Protein AF-A0A6P8TXD3-F1 (afdb_monomer)

Mean predicted aligned error: 11.92 Å

Solvent-accessible surface area (backbone atoms only — not comparable to full-atom values): 15860 Å² total; per-residue (Å²): 145,68,73,74,62,58,53,59,50,51,55,51,51,53,53,46,51,55,49,53,56,51,56,66,63,75,72,64,93,69,78,85,83,69,72,78,75,77,77,78,78,77,65,56,66,71,64,64,72,49,55,26,64,39,75,82,84,26,42,38,76,85,68,24,44,34,36,37,39,40,73,90,30,31,65,42,48,66,76,76,47,54,59,64,59,54,49,50,44,53,52,50,55,49,49,66,68,32,75,83,50,101,55,90,69,41,32,26,37,41,37,59,32,50,80,55,52,64,61,37,51,48,50,55,54,51,38,53,51,49,38,41,71,74,70,52,36,47,49,35,38,41,32,31,46,45,72,48,69,68,47,45,54,49,50,55,64,70,74,42,78,47,100,89,52,64,79,81,42,47,77,44,82,30,88,47,59,75,58,47,57,80,54,26,52,42,71,48,23,38,58,96,55,70,24,68,28,88,79,57,69,69,61,48,48,52,49,54,50,54,50,49,54,52,49,52,53,51,50,53,51,61,71,44,46,64,56,55,53,51,52,54,54,55,60,72,69,55,80,79,61,89,46,77,69,46,40,53,50,52,51,53,51,52,52,53,50,51,52,50,57,52,56,70,63,53,76,82,74,74,86,82,130

Organism: Gymnodraco acuticeps (NCBI:txid8218)

InterPro domains:
  IPR001251 CRAL-TRIO lipid binding domain [PF13716] (85-201)
  IPR001251 CRAL-TRIO lipid binding domain [PS50191] (43-201)
  IPR051336 Rho GTPase-activating Guanine Nucleotide Exchange Factors [PTHR22826] (46-233)

Nearest PDB structures (foldseek):
  7zgc-assembly1_A  TM=6.071E-01  e=2.139E-03  Saccharomyces cerevisiae S288C
  4w8l-assembly3_C  TM=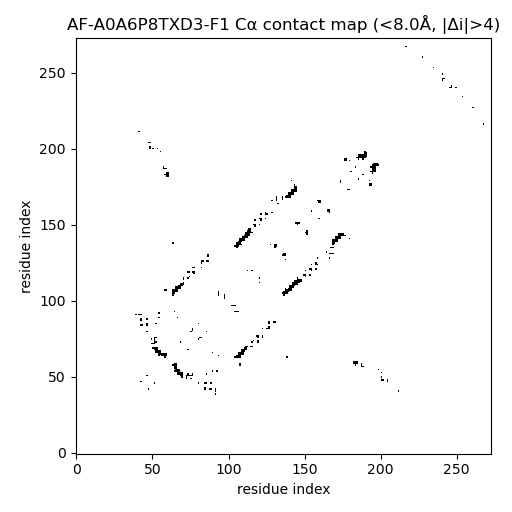6.172E-01  e=6.747E-01  Paenibacillus barcinonensis
  5gk8-assembly1_A  TM=4.689E-01  e=1.144E+00  Escherichia coli K-12
  4f8x-assembly1_A  TM=6.199E-01  e=7.064E+00  Penicillium canescens

Sequence (273 aa):
METTSRDKRLWKIVARELSEMSRHATGVQGSVQECPPPSPPLPADHVLHSAAVLFPGAFDQHGCPLIVFPVEEQAKLSSELSKAEVVDFINHFLGLHNRKQEKEGLVSVVADLRHASLQTSRFIAETLLLLELHKRTVHSVYIIQPKKKDVVKLLLKLLAPSKCYTASFKKVLLKEISELSNYIDRSQLTPSLGGYLVYCHQSWVAFIKEVDEFVQDFLSVVQRLPSCISTLHALSRLPLPSTSRELQHFCCTNEATFLQLRRSDSPLFSYST

Foldseek 3Di:
DPPVVVVVVVVVVVVVVVVVVVVVVVPDPDDDPPDDPPQPDAQDPCLLPQLQKDQQVFAKPVRAGEIERDPVRLVCLQVPDDLVSVLCNVVSVQVVVCPPPPDSGAHEYEYEQQPPDLRSLLSVLVSLQVNCVPPNRHAAYEYQDHPDPSSVVSSCVSQPQDPVDHNPHHYHYHPDLVCSCVIGPLCRDDVSSVHDPDDDSVVVSVVVVVVVLVVVLVSLCVVCVVVVVVLVVVLVPDDDDPDPVSVVVNVVVVVVVVVVSVVSNPVSPPPDD

pLDDT: mean 82.19, std 19.5, range [31.03, 98.44]

Radius of gyration: 27.5 Å; Cα contacts (8 Å, |Δi|>4): 283; chains: 1; bounding box: 64×46×81 Å

Structure (mmCIF, N/CA/C/O backbone):
data_AF-A0A6P8TXD3-F1
#
_entry.id   AF-A0A6P8TXD3-F1
#
loop_
_atom_site.group_PDB
_atom_site.id
_atom_site.type_symbol
_atom_site.label_atom_id
_atom_site.label_alt_id
_atom_site.label_comp_id
_atom_site.label_asym_id
_atom_site.label_entity_id
_atom_site.label_seq_id
_a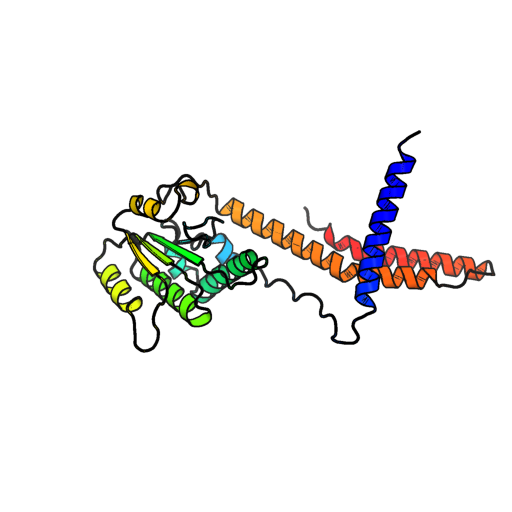tom_site.pdbx_PDB_ins_code
_atom_site.Cartn_x
_atom_site.Cartn_y
_atom_site.Cartn_z
_atom_site.occupancy
_atom_site.B_iso_or_equiv
_atom_site.auth_seq_id
_atom_site.auth_comp_id
_atom_site.auth_asym_id
_atom_site.auth_atom_id
_atom_site.pdbx_PDB_model_num
ATOM 1 N N . MET A 1 1 ? -3.417 -15.058 -53.273 1.00 43.19 1 MET A N 1
ATOM 2 C CA . MET A 1 1 ? -2.647 -13.841 -53.635 1.00 43.19 1 MET A CA 1
ATOM 3 C C . MET A 1 1 ? -3.146 -12.624 -52.830 1.00 43.19 1 MET A C 1
ATOM 5 O O . MET A 1 1 ? -3.448 -11.592 -53.403 1.00 43.19 1 MET A O 1
ATOM 9 N N . GLU A 1 2 ? -3.229 -12.706 -51.494 1.00 44.91 2 GLU A N 1
ATOM 10 C CA . GLU A 1 2 ? -3.813 -11.620 -50.663 1.00 44.91 2 GLU A CA 1
ATOM 11 C C . GLU A 1 2 ? -2.971 -11.220 -49.438 1.00 44.91 2 GLU A C 1
ATOM 13 O O . GLU A 1 2 ? -3.251 -10.220 -48.779 1.00 44.91 2 GLU A O 1
ATOM 18 N N . THR A 1 3 ? -1.889 -11.939 -49.140 1.00 39.72 3 THR A N 1
ATOM 19 C CA . THR A 1 3 ? -1.073 -11.709 -47.937 1.00 39.72 3 THR A CA 1
ATOM 20 C C . THR A 1 3 ? -0.094 -10.539 -48.081 1.00 39.72 3 THR A C 1
ATOM 22 O O . THR A 1 3 ? 0.218 -9.871 -47.103 1.00 39.72 3 THR A O 1
ATOM 25 N N . THR A 1 4 ? 0.315 -10.191 -49.304 1.00 45.41 4 THR A N 1
ATOM 26 C CA . THR A 1 4 ? 1.312 -9.133 -49.563 1.00 45.41 4 THR A CA 1
ATOM 27 C C . THR A 1 4 ? 0.742 -7.708 -49.468 1.00 45.41 4 THR A C 1
ATOM 29 O O . THR A 1 4 ? 1.496 -6.741 -49.350 1.00 45.41 4 THR A O 1
ATOM 32 N N . SER A 1 5 ? -0.586 -7.542 -49.526 1.00 42.59 5 SER A N 1
ATOM 33 C CA . SER A 1 5 ? -1.228 -6.215 -49.524 1.00 42.59 5 SER A CA 1
ATOM 34 C C . SER A 1 5 ? -1.529 -5.681 -48.120 1.00 42.59 5 SER A C 1
ATOM 36 O O . SER A 1 5 ? -1.583 -4.464 -47.937 1.00 42.59 5 SER A O 1
ATOM 38 N N . ARG A 1 6 ? -1.722 -6.561 -47.127 1.00 48.25 6 ARG A N 1
ATOM 39 C CA . ARG A 1 6 ? -1.956 -6.166 -45.726 1.00 48.25 6 ARG A CA 1
ATOM 40 C C . ARG A 1 6 ? -0.667 -5.698 -45.052 1.00 48.25 6 ARG A C 1
ATOM 42 O O . ARG A 1 6 ? -0.676 -4.669 -44.384 1.00 48.25 6 ARG A O 1
ATOM 49 N N . ASP A 1 7 ? 0.442 -6.366 -45.352 1.00 50.19 7 ASP A N 1
ATOM 50 C CA . ASP A 1 7 ? 1.765 -6.043 -44.812 1.00 50.19 7 ASP A CA 1
ATOM 51 C C . ASP A 1 7 ? 2.234 -4.647 -45.254 1.00 50.19 7 ASP A C 1
ATOM 53 O O . ASP A 1 7 ? 2.577 -3.788 -44.446 1.00 50.19 7 ASP A O 1
ATOM 57 N N . LYS A 1 8 ? 2.094 -4.330 -46.548 1.00 43.16 8 LYS A N 1
ATOM 58 C CA . LYS A 1 8 ? 2.417 -2.997 -47.094 1.00 43.16 8 LYS A CA 1
ATOM 59 C C . LYS A 1 8 ? 1.563 -1.868 -46.505 1.00 43.16 8 LYS A C 1
ATOM 61 O O . LYS A 1 8 ? 1.975 -0.710 -46.548 1.00 43.16 8 LYS A O 1
ATOM 66 N N . ARG A 1 9 ? 0.367 -2.177 -45.992 1.00 48.62 9 ARG A N 1
ATOM 67 C CA . ARG A 1 9 ? -0.517 -1.203 -45.336 1.00 48.62 9 ARG A CA 1
ATOM 68 C C . ARG A 1 9 ? -0.077 -0.947 -43.897 1.00 48.62 9 ARG A C 1
ATOM 70 O O . ARG A 1 9 ? -0.057 0.207 -43.486 1.00 48.62 9 ARG A O 1
ATOM 77 N N . LEU A 1 10 ? 0.345 -1.994 -43.187 1.00 48.12 10 LEU A N 1
ATOM 78 C CA . LEU A 1 10 ? 0.892 -1.899 -41.832 1.00 48.12 10 LEU A CA 1
ATOM 79 C C . LEU A 1 10 ? 2.217 -1.128 -41.814 1.00 48.12 10 LEU A C 1
ATOM 81 O O . LEU A 1 10 ? 2.348 -0.179 -41.049 1.00 48.12 10 LEU A O 1
ATOM 85 N N . TRP A 1 11 ? 3.134 -1.407 -42.745 1.00 45.31 11 TRP A N 1
ATOM 86 C CA . TRP A 1 11 ? 4.394 -0.657 -42.857 1.00 45.31 11 TRP A CA 1
ATOM 87 C C . TRP A 1 11 ? 4.196 0.824 -43.199 1.00 45.31 11 TRP A C 1
ATOM 89 O O . TRP A 1 11 ? 4.951 1.669 -42.730 1.00 45.31 11 TRP A O 1
ATOM 99 N N . LYS A 1 12 ? 3.152 1.170 -43.963 1.00 50.81 12 LYS A N 1
ATOM 100 C CA . LYS A 1 12 ? 2.801 2.573 -44.243 1.00 50.81 12 LYS A CA 1
ATOM 101 C C . LYS A 1 12 ? 2.219 3.298 -43.031 1.00 50.81 12 LYS A C 1
ATOM 103 O O . LYS A 1 12 ? 2.448 4.495 -42.898 1.00 50.81 12 LYS A O 1
ATOM 108 N N . ILE A 1 13 ? 1.481 2.598 -42.170 1.00 57.81 13 ILE A N 1
ATOM 109 C CA . ILE A 1 13 ? 0.942 3.163 -40.924 1.00 57.81 13 ILE A CA 1
ATOM 110 C C . ILE A 1 13 ? 2.086 3.384 -39.930 1.00 57.81 13 ILE A C 1
ATOM 112 O O . ILE A 1 13 ? 2.238 4.491 -39.429 1.00 57.81 13 ILE A O 1
ATOM 116 N N . VAL A 1 14 ? 2.963 2.393 -39.755 1.00 54.53 14 VAL A N 1
ATOM 117 C CA . VAL A 1 14 ? 4.139 2.495 -38.875 1.00 54.53 14 VAL A CA 1
ATOM 118 C C . VAL A 1 14 ? 5.115 3.574 -39.358 1.00 54.53 14 VAL A C 1
ATOM 120 O O . VAL A 1 14 ? 5.582 4.383 -38.565 1.00 54.53 14 VAL A O 1
ATOM 123 N N . ALA A 1 15 ? 5.380 3.670 -40.665 1.00 50.38 15 ALA A N 1
ATOM 124 C CA . ALA A 1 15 ? 6.234 4.728 -41.213 1.00 50.38 15 ALA A CA 1
ATOM 125 C C . ALA A 1 15 ? 5.625 6.133 -41.053 1.00 50.38 15 ALA A C 1
ATOM 127 O O . ALA A 1 15 ? 6.354 7.114 -40.905 1.00 50.38 15 ALA A O 1
ATOM 128 N N . ARG A 1 16 ? 4.291 6.240 -41.071 1.00 51.19 16 ARG A N 1
ATOM 129 C CA . ARG A 1 16 ? 3.581 7.504 -40.866 1.00 51.19 16 ARG A CA 1
ATOM 130 C C . ARG A 1 16 ? 3.586 7.925 -39.395 1.00 51.19 16 ARG A C 1
ATOM 132 O O . ARG A 1 16 ? 3.862 9.090 -39.140 1.00 51.19 16 ARG A O 1
ATOM 139 N N . GLU A 1 17 ? 3.390 6.991 -38.467 1.00 53.06 17 GLU A N 1
ATOM 140 C CA . GLU A 1 17 ? 3.536 7.200 -37.016 1.00 53.06 17 GLU A CA 1
ATOM 141 C C . GLU A 1 17 ? 4.966 7.647 -36.668 1.00 53.06 17 GLU A C 1
ATOM 143 O O . GLU A 1 17 ? 5.161 8.685 -36.042 1.00 53.06 17 GLU A O 1
ATOM 148 N N . LEU A 1 18 ? 5.990 6.966 -37.198 1.00 45.97 18 LEU A N 1
ATOM 149 C CA . LEU A 1 18 ? 7.397 7.342 -36.995 1.00 45.97 18 LEU A CA 1
ATOM 150 C C . LEU A 1 18 ? 7.741 8.716 -37.604 1.00 45.97 18 LEU A C 1
ATOM 152 O O . LEU A 1 18 ? 8.539 9.470 -37.045 1.00 45.97 18 LEU A O 1
ATOM 156 N N . SER A 1 19 ? 7.117 9.083 -38.728 1.00 46.88 19 SER A N 1
ATOM 157 C CA . SER A 1 19 ? 7.277 10.405 -39.349 1.00 46.88 19 SER A CA 1
ATOM 158 C C . SER A 1 19 ? 6.512 11.511 -38.603 1.00 46.88 19 SER A C 1
ATOM 160 O O . SER A 1 19 ? 6.971 12.652 -38.548 1.00 46.88 19 SER A O 1
ATOM 162 N N . GLU A 1 20 ? 5.359 11.208 -38.001 1.00 42.66 20 GLU A N 1
ATOM 163 C CA . GLU A 1 20 ? 4.625 12.123 -37.115 1.00 42.66 20 GLU A CA 1
ATOM 164 C C . GLU A 1 20 ? 5.378 12.333 -35.789 1.00 42.66 20 GLU A C 1
ATOM 166 O O . GLU A 1 20 ? 5.519 13.481 -35.364 1.00 42.66 20 GLU A O 1
ATOM 171 N N . MET A 1 21 ? 5.993 11.290 -35.221 1.00 42.88 21 MET A N 1
ATOM 172 C CA . MET A 1 21 ? 6.898 11.385 -34.064 1.00 42.88 21 MET A CA 1
ATOM 173 C C . MET A 1 21 ? 8.151 12.222 -34.378 1.00 42.88 21 MET A C 1
ATOM 175 O O . MET A 1 21 ? 8.560 13.058 -33.574 1.00 42.88 21 MET A O 1
ATOM 179 N N . SER A 1 22 ? 8.723 12.077 -35.579 1.00 40.12 22 SER A N 1
ATOM 180 C CA . SER A 1 22 ? 9.880 12.871 -36.018 1.00 40.12 22 SER A CA 1
ATOM 181 C C . SER A 1 22 ? 9.547 14.347 -36.266 1.00 40.12 22 SER A C 1
ATOM 183 O O . SER A 1 22 ? 10.404 15.200 -36.041 1.00 40.12 22 SER A O 1
ATOM 185 N N . ARG A 1 23 ? 8.326 14.668 -36.721 1.00 39.69 23 ARG A N 1
ATOM 186 C CA . ARG A 1 23 ? 7.880 16.056 -36.950 1.00 39.69 23 ARG A CA 1
ATOM 187 C C . ARG A 1 23 ? 7.592 16.805 -35.649 1.00 39.69 23 ARG A C 1
ATOM 189 O O . ARG A 1 23 ? 7.860 18.000 -35.582 1.00 39.69 23 ARG A O 1
ATOM 196 N N . HIS A 1 24 ? 7.146 16.106 -34.604 1.00 41.22 24 HIS A N 1
ATOM 197 C CA . HIS A 1 24 ? 7.040 16.683 -33.259 1.00 41.22 24 HIS A CA 1
ATOM 198 C C . HIS A 1 24 ? 8.414 16.951 -32.622 1.00 41.22 24 HIS A C 1
ATOM 200 O O . HIS A 1 24 ? 8.535 17.848 -31.794 1.00 41.22 24 HIS A O 1
ATOM 206 N N . ALA A 1 25 ? 9.467 16.248 -33.056 1.00 39.78 25 ALA A N 1
ATOM 207 C CA . ALA A 1 25 ? 10.831 16.464 -32.576 1.00 39.78 25 ALA A CA 1
ATOM 208 C C . ALA A 1 25 ? 11.549 17.665 -33.229 1.00 39.78 25 ALA A C 1
ATOM 210 O O . ALA A 1 25 ? 12.535 18.150 -32.684 1.00 39.78 25 ALA A O 1
ATOM 211 N N . THR A 1 26 ? 11.086 18.173 -34.381 1.00 37.25 26 THR A N 1
ATOM 212 C CA . THR A 1 26 ? 11.779 19.265 -35.106 1.00 37.25 26 THR A CA 1
ATOM 213 C C . THR A 1 26 ? 11.235 20.670 -34.813 1.00 37.25 26 THR A C 1
ATOM 215 O O . THR A 1 26 ? 11.742 21.643 -35.364 1.00 37.25 26 THR A O 1
ATOM 218 N N . GLY A 1 27 ? 10.226 20.798 -33.945 1.00 31.81 27 GLY A N 1
ATOM 219 C CA . GLY A 1 27 ? 9.584 22.075 -33.602 1.00 31.81 27 GLY A CA 1
ATOM 220 C C . GLY A 1 27 ? 9.897 22.627 -32.208 1.00 31.81 27 GLY A C 1
ATOM 221 O O . GLY A 1 27 ? 9.337 23.656 -31.842 1.00 31.81 27 GLY A O 1
ATOM 222 N N . VAL A 1 28 ? 10.756 21.975 -31.419 1.00 36.09 28 VAL A N 1
ATOM 223 C CA . VAL A 1 28 ? 11.027 22.386 -30.033 1.00 36.09 28 VAL A CA 1
ATOM 224 C C . VAL A 1 28 ? 12.474 22.848 -29.899 1.00 36.09 28 VAL A C 1
ATOM 226 O O . VAL A 1 28 ? 13.379 22.098 -29.546 1.00 36.09 28 VAL A O 1
ATOM 229 N N . GLN A 1 29 ? 12.696 24.126 -30.188 1.00 42.56 29 GLN A N 1
ATOM 230 C CA . GLN A 1 29 ? 13.868 24.838 -29.699 1.00 42.56 29 GLN A CA 1
ATOM 231 C C . GLN A 1 29 ? 13.595 25.191 -28.226 1.00 42.56 29 GLN A C 1
ATOM 233 O O . GLN A 1 29 ? 13.004 26.224 -27.932 1.00 42.56 29 GLN A O 1
ATOM 238 N N . GLY A 1 30 ? 13.950 24.294 -27.299 1.00 34.62 30 GLY A N 1
ATOM 239 C CA . GLY A 1 30 ? 13.812 24.533 -25.858 1.00 34.62 30 GLY A CA 1
ATOM 240 C C . GLY A 1 30 ? 13.735 23.261 -25.010 1.00 34.62 30 GLY A C 1
ATOM 241 O O . GLY A 1 30 ? 12.888 22.409 -25.235 1.00 34.62 30 GLY A O 1
ATOM 242 N N . SER A 1 31 ? 14.581 23.205 -23.979 1.00 31.03 31 SER A N 1
ATOM 243 C CA . SER A 1 31 ? 14.709 22.181 -22.926 1.00 31.03 31 SER A CA 1
ATOM 244 C C . SER A 1 31 ? 15.290 20.820 -23.331 1.00 31.03 31 SER A C 1
ATOM 246 O O . SER A 1 31 ? 14.788 20.101 -24.186 1.00 31.03 31 SER A O 1
ATOM 248 N N . VAL A 1 32 ? 16.393 20.489 -22.659 1.00 36.62 32 VAL A N 1
ATOM 249 C CA . VAL A 1 32 ? 17.001 19.162 -22.577 1.00 36.62 32 VAL A CA 1
ATOM 250 C C . VAL A 1 32 ? 15.900 18.155 -22.252 1.00 36.62 32 VAL A C 1
ATOM 252 O O . VAL A 1 32 ? 15.268 18.254 -21.203 1.00 36.62 32 VAL A O 1
ATOM 255 N N . GLN A 1 33 ? 15.648 17.213 -23.158 1.00 40.56 33 GLN A N 1
ATOM 256 C CA . GLN A 1 33 ? 14.751 16.093 -22.906 1.00 40.56 33 GLN A CA 1
ATOM 257 C C . GLN A 1 33 ? 15.440 15.172 -21.896 1.00 40.56 33 GLN A C 1
ATOM 259 O O . GLN A 1 33 ? 16.191 14.268 -22.262 1.00 40.56 33 GLN A O 1
ATOM 264 N N . GLU A 1 34 ? 15.254 15.469 -20.610 1.00 40.19 34 GLU A N 1
ATOM 265 C CA . GLU A 1 34 ? 15.611 14.563 -19.528 1.00 40.19 34 GLU A CA 1
ATOM 266 C C . GLU A 1 34 ? 14.889 13.235 -19.771 1.00 40.19 34 GLU A C 1
ATOM 268 O O . GLU A 1 34 ? 13.686 13.195 -20.051 1.00 40.19 34 GLU A O 1
ATOM 273 N N . CYS A 1 35 ? 15.643 12.133 -19.703 1.00 43.53 35 CYS A N 1
ATOM 274 C CA . CYS A 1 35 ? 15.050 10.807 -19.581 1.00 43.53 35 CYS A CA 1
ATOM 275 C C . CYS A 1 35 ? 13.988 10.866 -18.474 1.00 43.53 35 CYS A C 1
ATOM 277 O O . CYS A 1 35 ? 14.248 11.509 -17.452 1.00 43.53 35 CYS A O 1
ATOM 279 N N . PRO A 1 36 ? 12.810 10.231 -18.643 1.00 51.12 36 PRO A N 1
ATOM 280 C CA . PRO A 1 36 ? 11.822 10.197 -17.576 1.00 51.12 36 PRO A CA 1
ATOM 281 C C . PRO A 1 36 ? 12.525 9.744 -16.292 1.00 51.12 36 PRO A C 1
ATOM 283 O O . PRO A 1 36 ? 13.320 8.797 -16.356 1.00 51.12 36 PRO A O 1
ATOM 286 N N . PRO A 1 37 ? 12.308 10.441 -15.161 1.00 54.28 37 PRO A N 1
ATOM 287 C CA . PRO A 1 37 ? 13.015 10.132 -13.932 1.00 54.28 37 PRO A CA 1
ATOM 288 C C . PRO A 1 37 ? 12.826 8.645 -13.620 1.00 54.28 37 PRO A C 1
ATOM 290 O O . PRO A 1 37 ? 11.727 8.117 -13.853 1.00 54.28 37 PRO A O 1
ATOM 293 N N . PRO A 1 38 ? 13.879 7.959 -13.139 1.00 58.78 38 PRO A N 1
ATOM 294 C CA . PRO A 1 38 ? 13.776 6.553 -12.783 1.00 58.78 38 PRO A CA 1
ATOM 295 C C . PRO A 1 38 ? 12.568 6.366 -11.867 1.00 58.78 38 PRO A C 1
ATOM 297 O O . PRO A 1 38 ? 12.311 7.192 -10.983 1.00 58.78 38 PRO A O 1
ATOM 300 N N . SER A 1 39 ? 11.781 5.317 -12.116 1.00 60.94 39 SER A N 1
ATOM 301 C CA . SER A 1 39 ? 10.711 4.930 -11.200 1.00 60.94 39 SER A CA 1
ATOM 302 C C . SER A 1 39 ? 11.306 4.849 -9.793 1.00 60.94 39 SER A C 1
ATOM 304 O O . SER A 1 39 ? 12.392 4.283 -9.642 1.00 60.94 39 SER A O 1
ATOM 306 N N . PRO A 1 40 ? 10.656 5.443 -8.774 1.00 71.12 40 PRO A N 1
ATOM 307 C CA . PRO A 1 40 ? 11.150 5.321 -7.413 1.00 71.12 40 PRO A CA 1
ATOM 308 C C . PRO A 1 40 ? 11.294 3.833 -7.077 1.00 71.12 40 PRO A C 1
ATOM 310 O O . PRO A 1 40 ? 10.439 3.046 -7.499 1.00 71.12 40 PRO A O 1
ATOM 313 N N . PRO A 1 41 ? 12.361 3.446 -6.357 1.00 83.19 41 PRO A N 1
ATOM 314 C CA . PRO A 1 41 ? 12.603 2.051 -6.033 1.00 83.19 41 PRO A CA 1
ATOM 315 C C . PRO A 1 41 ? 11.403 1.470 -5.285 1.00 83.19 41 PRO A C 1
ATOM 317 O O . PRO A 1 41 ? 10.692 2.189 -4.569 1.00 83.19 41 PRO A O 1
ATOM 320 N N . LEU A 1 42 ? 11.184 0.166 -5.458 1.00 90.88 42 LEU A N 1
ATOM 321 C CA . LEU A 1 42 ? 10.215 -0.560 -4.651 1.00 90.88 42 LEU A CA 1
ATOM 322 C C . LEU A 1 42 ? 10.494 -0.346 -3.152 1.00 90.88 42 LEU A C 1
ATOM 324 O O . LEU A 1 42 ? 11.656 -0.205 -2.752 1.00 90.88 42 LEU A O 1
ATOM 328 N N . PRO A 1 43 ? 9.447 -0.352 -2.305 1.00 94.00 43 PRO A N 1
ATOM 329 C CA . PRO A 1 43 ? 9.623 -0.402 -0.861 1.00 94.00 43 PRO A CA 1
ATOM 330 C C . PRO A 1 43 ? 10.532 -1.565 -0.452 1.00 94.00 43 PRO A C 1
ATOM 332 O O . PRO A 1 43 ? 10.584 -2.595 -1.126 1.00 94.00 43 PRO A O 1
ATOM 335 N N . ALA A 1 44 ? 11.236 -1.405 0.671 1.00 94.69 44 ALA A N 1
ATOM 336 C CA . ALA A 1 44 ? 12.173 -2.413 1.151 1.00 94.69 44 ALA A CA 1
ATOM 337 C C . ALA A 1 44 ? 11.501 -3.789 1.307 1.00 94.69 44 ALA A C 1
ATOM 339 O O . ALA A 1 44 ? 10.346 -3.891 1.724 1.00 94.69 44 ALA A O 1
ATOM 340 N N . ASP A 1 45 ? 12.251 -4.852 1.010 1.00 95.25 45 ASP A N 1
ATOM 341 C CA . ASP A 1 45 ? 11.714 -6.213 0.905 1.00 95.25 45 ASP A CA 1
ATOM 342 C C . ASP A 1 45 ? 10.970 -6.664 2.172 1.00 95.25 45 ASP A C 1
ATOM 344 O O . ASP A 1 45 ? 9.853 -7.171 2.105 1.00 95.25 45 ASP A O 1
ATOM 348 N N . HIS A 1 46 ? 11.538 -6.385 3.347 1.00 96.50 46 HIS A N 1
ATOM 349 C CA . HIS A 1 46 ? 10.916 -6.723 4.627 1.00 96.50 46 HIS A CA 1
ATOM 350 C C . HIS A 1 46 ? 9.571 -6.003 4.849 1.00 96.50 46 HIS A C 1
ATOM 352 O O . HIS A 1 46 ? 8.671 -6.568 5.465 1.00 96.50 46 HIS A O 1
ATOM 358 N N . VAL A 1 47 ? 9.400 -4.786 4.314 1.00 97.06 47 VAL A N 1
ATOM 359 C CA . VAL A 1 47 ? 8.130 -4.045 4.365 1.00 97.06 47 VAL A CA 1
ATOM 360 C C . VAL A 1 47 ? 7.109 -4.724 3.461 1.00 97.06 47 VAL A C 1
ATOM 362 O O . VAL A 1 47 ? 5.982 -4.968 3.896 1.00 97.06 47 VAL A O 1
ATOM 365 N N . LEU A 1 48 ? 7.514 -5.074 2.232 1.00 96.31 48 LEU A N 1
ATOM 366 C CA . LEU A 1 48 ? 6.651 -5.731 1.249 1.00 96.31 48 LEU A CA 1
ATOM 367 C C . LEU A 1 48 ? 6.128 -7.079 1.741 1.00 96.31 48 LEU A C 1
ATOM 369 O O . LEU A 1 48 ? 4.959 -7.348 1.519 1.00 96.31 48 LEU A O 1
ATOM 373 N N . HIS A 1 49 ? 6.949 -7.890 2.416 1.00 96.81 49 HIS A N 1
ATOM 374 C CA . HIS A 1 49 ? 6.537 -9.205 2.939 1.00 96.81 49 HIS A CA 1
ATOM 375 C C . HIS A 1 49 ? 5.884 -9.159 4.322 1.00 96.81 49 HIS A C 1
ATOM 377 O O . HIS A 1 49 ? 5.391 -10.181 4.800 1.00 96.81 49 HIS A O 1
ATOM 383 N N . SER A 1 50 ? 5.880 -8.005 4.993 1.00 96.88 50 SER A N 1
ATOM 384 C CA . SER A 1 50 ? 5.400 -7.908 6.376 1.00 96.88 50 SER A CA 1
ATOM 385 C C . SER A 1 50 ? 3.924 -8.277 6.540 1.00 96.88 50 SER A C 1
ATOM 387 O O . SER A 1 50 ? 3.525 -8.677 7.633 1.00 96.88 50 SER A O 1
ATOM 389 N N . ALA A 1 51 ? 3.107 -8.096 5.492 1.00 96.38 51 ALA A N 1
ATOM 390 C CA . ALA A 1 51 ? 1.643 -8.130 5.533 1.00 96.38 51 ALA A CA 1
ATOM 391 C C . ALA A 1 51 ? 1.005 -7.188 6.577 1.00 96.38 51 ALA A C 1
ATOM 393 O O . ALA A 1 51 ? -0.199 -7.247 6.804 1.00 96.38 51 ALA A O 1
ATOM 394 N N . ALA A 1 52 ? 1.777 -6.295 7.202 1.00 96.38 52 ALA A N 1
ATOM 395 C CA . ALA A 1 52 ? 1.315 -5.439 8.294 1.00 96.38 52 ALA A CA 1
ATOM 396 C C . ALA A 1 52 ? 0.505 -4.227 7.796 1.00 96.38 52 ALA A C 1
ATOM 398 O O . ALA A 1 52 ? -0.288 -3.644 8.537 1.00 96.38 52 ALA A O 1
ATOM 399 N N . VAL A 1 53 ? 0.705 -3.857 6.530 1.00 97.44 53 VAL A N 1
ATOM 400 C CA . VAL A 1 53 ? -0.052 -2.853 5.783 1.00 97.44 53 VAL A CA 1
ATOM 401 C C . VAL A 1 53 ? -0.314 -3.405 4.384 1.00 97.44 53 VAL A C 1
ATOM 403 O O . VAL A 1 53 ? 0.594 -3.905 3.725 1.00 97.44 53 VAL A O 1
ATOM 406 N N . LEU A 1 54 ? -1.566 -3.357 3.933 1.00 97.19 54 LEU A N 1
ATOM 407 C CA . LEU A 1 54 ? -1.983 -3.939 2.659 1.00 97.19 54 LEU A CA 1
ATOM 408 C C . LEU A 1 54 ? -2.480 -2.859 1.702 1.00 97.19 54 LEU A C 1
ATOM 410 O O . LEU A 1 54 ? -3.232 -1.967 2.100 1.00 97.19 54 LEU A O 1
ATOM 414 N N . PHE A 1 55 ? -2.131 -3.017 0.425 1.00 96.38 55 PHE A N 1
ATOM 415 C CA . PHE A 1 55 ? -2.719 -2.301 -0.706 1.00 96.38 55 PHE A CA 1
ATOM 416 C C . PHE A 1 55 ? -3.456 -3.319 -1.597 1.00 96.38 55 PHE A C 1
ATOM 418 O O . PHE A 1 55 ? -2.900 -3.795 -2.587 1.00 96.38 55 PHE A O 1
ATOM 425 N N . PRO A 1 56 ? -4.688 -3.734 -1.242 1.00 95.25 56 PRO A N 1
ATOM 426 C CA . PRO A 1 56 ? -5.381 -4.831 -1.923 1.00 95.25 56 PRO A CA 1
ATOM 427 C C . PRO A 1 56 ? -5.843 -4.506 -3.353 1.00 95.25 56 PRO A C 1
ATOM 429 O O . PRO A 1 56 ? -6.398 -5.378 -4.014 1.00 95.25 56 PRO A O 1
ATOM 432 N N . GLY A 1 57 ? -5.653 -3.270 -3.833 1.00 93.94 57 GLY A N 1
ATOM 433 C CA . GLY A 1 57 ? -6.184 -2.819 -5.125 1.00 93.94 57 GLY A CA 1
ATOM 434 C C . GLY A 1 57 ? -7.703 -2.615 -5.119 1.00 93.94 57 GLY A C 1
ATOM 435 O O . GLY A 1 57 ? -8.330 -2.652 -6.174 1.00 93.94 57 GLY A O 1
ATOM 436 N N . ALA A 1 58 ? -8.281 -2.430 -3.932 1.00 95.88 58 ALA A N 1
ATOM 437 C CA . ALA A 1 58 ? -9.706 -2.229 -3.712 1.00 95.88 58 ALA A CA 1
ATOM 438 C C . ALA A 1 58 ? -10.040 -0.753 -3.447 1.00 95.88 58 ALA A C 1
ATOM 440 O O . ALA A 1 58 ? -9.138 0.036 -3.166 1.00 95.88 58 ALA A O 1
ATOM 441 N N . PHE A 1 59 ? -11.323 -0.389 -3.503 1.00 96.12 59 PHE A N 1
ATOM 442 C CA . PHE A 1 59 ? -11.787 1.001 -3.409 1.00 96.12 59 PHE A CA 1
ATOM 443 C C . PHE A 1 59 ? -12.949 1.173 -2.429 1.00 96.12 59 PHE A C 1
ATOM 445 O O . PHE A 1 59 ? -13.769 0.270 -2.257 1.00 96.12 59 PHE A O 1
ATOM 452 N N . ASP A 1 60 ? -13.047 2.352 -1.814 1.00 96.06 60 ASP A N 1
ATOM 453 C CA . ASP A 1 60 ? -14.269 2.772 -1.125 1.00 96.06 60 ASP A CA 1
ATOM 454 C C . ASP A 1 60 ? -15.338 3.285 -2.112 1.00 96.06 60 ASP A C 1
ATOM 456 O O . ASP A 1 60 ? -15.103 3.425 -3.314 1.00 96.06 60 ASP A O 1
ATOM 460 N N . GLN A 1 61 ? -16.528 3.615 -1.603 1.00 95.44 61 GLN A N 1
ATOM 461 C CA . GLN A 1 61 ? -17.610 4.202 -2.409 1.00 95.44 61 GLN A CA 1
ATOM 462 C C . GLN A 1 61 ? -17.269 5.565 -3.044 1.00 95.44 61 GLN A C 1
ATOM 464 O O . GLN A 1 61 ? -18.008 6.050 -3.897 1.00 95.44 61 GLN A O 1
ATOM 469 N N . HIS A 1 62 ? -16.192 6.216 -2.596 1.00 92.44 62 HIS A N 1
ATOM 470 C CA . HIS A 1 62 ? -15.712 7.488 -3.126 1.00 92.44 62 HIS A CA 1
ATOM 471 C C . HIS A 1 62 ? -14.666 7.286 -4.235 1.00 92.44 62 HIS A C 1
ATOM 473 O O . HIS A 1 62 ? -14.180 8.265 -4.798 1.00 92.44 62 HIS A O 1
ATOM 479 N N . GLY A 1 63 ? -14.332 6.033 -4.565 1.00 92.56 63 GLY A N 1
ATOM 480 C CA . GLY A 1 63 ? -13.308 5.688 -5.545 1.00 92.56 63 GLY A CA 1
ATOM 481 C C . GLY A 1 63 ? -11.882 5.873 -5.024 1.00 92.56 63 GLY A C 1
ATOM 482 O O . GLY A 1 63 ? -10.948 5.864 -5.822 1.00 92.56 63 GLY A O 1
ATOM 483 N N . CYS A 1 64 ? -11.689 6.052 -3.713 1.00 93.94 64 CYS A N 1
ATOM 484 C CA . CYS A 1 64 ? -10.360 6.139 -3.119 1.00 93.94 64 CYS A CA 1
ATOM 485 C C . CYS A 1 64 ? -9.778 4.728 -2.927 1.00 93.94 64 CYS A C 1
ATOM 487 O O . CYS A 1 64 ? -10.463 3.877 -2.346 1.00 93.94 64 CYS A O 1
ATOM 489 N N . PRO A 1 65 ? -8.533 4.457 -3.370 1.00 96.06 65 PRO A N 1
ATOM 490 C CA . PRO A 1 65 ? -7.863 3.189 -3.101 1.00 96.06 65 PRO A CA 1
ATOM 491 C C . PRO A 1 65 ? -7.759 2.912 -1.598 1.00 96.06 65 PRO A C 1
ATOM 493 O O . PRO A 1 65 ? -7.513 3.814 -0.790 1.00 96.06 65 PRO A O 1
ATOM 496 N N . LEU A 1 66 ? -7.939 1.645 -1.234 1.00 97.31 66 LEU A N 1
ATOM 497 C CA . LEU A 1 66 ? -7.936 1.188 0.146 1.00 97.31 66 LEU A CA 1
ATOM 498 C C . LEU A 1 66 ? -6.527 0.847 0.630 1.00 97.31 66 LEU A C 1
ATOM 500 O O . LEU A 1 66 ? -5.786 0.120 -0.028 1.00 97.31 66 LEU A O 1
ATOM 504 N N . ILE A 1 67 ? -6.219 1.309 1.838 1.00 98.06 67 ILE A N 1
ATOM 505 C CA . ILE A 1 67 ? -5.147 0.796 2.690 1.00 98.06 67 ILE A CA 1
ATOM 506 C C . ILE A 1 67 ? -5.789 0.029 3.838 1.00 98.06 67 ILE A C 1
ATOM 508 O O . ILE A 1 67 ? -6.689 0.542 4.505 1.00 98.06 67 ILE A O 1
ATOM 512 N N . VAL A 1 68 ? -5.313 -1.183 4.102 1.00 98.06 68 VAL A N 1
ATOM 513 C CA . VAL A 1 68 ? -5.838 -2.020 5.186 1.00 98.06 68 VAL A CA 1
ATOM 514 C C . VAL A 1 68 ? -4.727 -2.347 6.174 1.00 98.06 68 VAL A C 1
ATOM 516 O O . VAL A 1 68 ? -3.655 -2.794 5.776 1.00 98.06 68 VAL A O 1
ATOM 519 N N . PHE A 1 69 ? -5.003 -2.158 7.464 1.00 97.25 69 PHE A N 1
ATOM 520 C CA . PHE A 1 69 ? -4.191 -2.688 8.561 1.00 97.25 69 PHE A CA 1
ATOM 521 C C . PHE A 1 69 ? -4.847 -3.984 9.077 1.00 97.25 69 PHE A C 1
ATOM 523 O O . PHE A 1 69 ? -5.830 -3.898 9.822 1.00 97.25 69 PHE A O 1
ATOM 530 N N . PRO A 1 70 ? -4.386 -5.175 8.645 1.00 93.31 70 PRO A N 1
ATOM 531 C CA . PRO A 1 70 ? -5.023 -6.450 8.970 1.00 93.31 70 PRO A CA 1
ATOM 532 C C . PRO A 1 70 ? -4.736 -6.878 10.411 1.00 93.31 70 PRO A C 1
ATOM 534 O O . PRO A 1 70 ? -3.643 -6.662 10.932 1.00 93.31 70 PRO A O 1
ATOM 537 N N . VAL A 1 71 ? -5.706 -7.532 11.051 1.00 93.25 71 VAL A N 1
ATOM 538 C CA . VAL A 1 71 ? -5.627 -7.910 12.474 1.00 93.25 71 VAL A CA 1
ATOM 539 C C . VAL A 1 71 ? -4.518 -8.925 12.737 1.00 93.25 71 VAL A C 1
ATOM 541 O O . VAL A 1 71 ? -3.900 -8.887 13.800 1.00 93.25 71 VAL A O 1
ATOM 544 N N . GLU A 1 72 ? -4.278 -9.823 11.786 1.00 91.62 72 GLU A N 1
ATOM 545 C CA . GLU A 1 72 ? -3.361 -10.955 11.910 1.00 91.62 72 GLU A CA 1
ATOM 546 C C . GLU A 1 72 ? -1.907 -10.493 12.065 1.00 91.62 72 GLU A C 1
ATOM 548 O O . GLU A 1 72 ? -1.181 -11.006 12.912 1.00 91.62 72 GLU A O 1
ATOM 553 N N . GLU A 1 73 ? -1.511 -9.474 11.299 1.00 93.50 73 GLU A N 1
ATOM 554 C CA . GLU A 1 73 ? -0.110 -9.057 11.148 1.00 93.50 73 GLU A CA 1
ATOM 555 C C . GLU A 1 73 ? 0.159 -7.648 11.703 1.00 93.50 73 GLU A C 1
ATOM 557 O O . GLU A 1 73 ? 1.292 -7.171 11.718 1.00 93.50 73 GLU A O 1
ATOM 562 N N . GLN A 1 74 ? -0.859 -6.982 12.264 1.00 91.81 74 GLN A N 1
ATOM 563 C CA . GLN A 1 74 ? -0.730 -5.634 12.840 1.00 91.81 74 GLN A CA 1
ATOM 564 C C . GLN A 1 74 ? 0.314 -5.519 13.965 1.00 91.81 74 GLN A C 1
ATOM 566 O O . GLN A 1 74 ? 0.755 -4.414 14.281 1.00 91.81 74 GLN A O 1
ATOM 571 N N . ALA A 1 75 ? 0.685 -6.618 14.631 1.00 93.00 75 ALA A N 1
ATOM 572 C CA . ALA A 1 75 ? 1.706 -6.585 15.679 1.00 93.00 75 ALA A CA 1
ATOM 573 C C . ALA A 1 75 ? 3.079 -6.190 15.106 1.00 93.00 75 ALA A C 1
ATOM 575 O O . ALA A 1 75 ? 3.800 -5.416 15.743 1.00 93.00 75 ALA A O 1
ATOM 576 N N . LYS A 1 76 ? 3.368 -6.620 13.868 1.00 96.19 76 LYS A N 1
ATOM 577 C CA . LYS A 1 76 ? 4.605 -6.323 13.136 1.00 96.19 76 LYS A CA 1
ATOM 578 C C . LYS A 1 76 ? 4.805 -4.837 12.875 1.00 96.19 76 LYS A C 1
ATOM 580 O O . LYS A 1 76 ? 5.941 -4.379 12.844 1.00 96.19 76 LYS A O 1
ATOM 585 N N . LEU A 1 77 ? 3.719 -4.056 12.806 1.00 95.12 77 LEU A N 1
ATOM 586 C CA . LEU A 1 77 ? 3.800 -2.596 12.688 1.00 95.12 77 LEU A CA 1
ATOM 587 C C . LEU A 1 77 ? 4.687 -1.986 13.773 1.00 95.12 77 LEU A C 1
ATOM 589 O O . LEU A 1 77 ? 5.416 -1.051 13.501 1.00 95.12 77 LEU A O 1
ATOM 593 N N . SER A 1 78 ? 4.606 -2.483 15.010 1.00 91.88 78 SER A N 1
ATOM 594 C CA . SER A 1 78 ? 5.353 -1.911 16.137 1.00 91.88 78 SER A CA 1
ATOM 595 C C . SER A 1 78 ? 6.651 -2.651 16.461 1.00 91.88 78 SER A C 1
ATOM 597 O O . SER A 1 78 ? 7.460 -2.107 17.207 1.00 91.88 78 SER A O 1
ATOM 599 N N . SER A 1 79 ? 6.831 -3.881 15.969 1.00 93.81 79 SER A N 1
ATOM 600 C CA . SER A 1 79 ? 8.010 -4.708 16.261 1.00 93.81 79 SER A CA 1
ATOM 601 C C . SER A 1 79 ? 9.023 -4.779 15.122 1.00 93.81 79 SER A C 1
ATOM 603 O O . SER A 1 79 ? 10.204 -4.958 15.400 1.00 93.81 79 SER A O 1
ATOM 605 N N . GLU A 1 80 ? 8.583 -4.658 13.869 1.00 95.69 80 GLU A N 1
ATOM 606 C CA . GLU A 1 80 ? 9.410 -4.909 12.680 1.00 95.69 80 GLU A CA 1
ATOM 607 C C . GLU A 1 80 ? 9.501 -3.703 11.743 1.00 95.69 80 GLU A C 1
ATOM 609 O O . GLU A 1 80 ? 10.473 -3.600 11.004 1.00 95.69 80 GLU A O 1
ATOM 614 N N . LEU A 1 81 ? 8.523 -2.789 11.775 1.00 97.44 81 LEU A N 1
ATOM 615 C CA . LEU A 1 81 ? 8.443 -1.662 10.844 1.00 97.44 81 LEU A CA 1
ATOM 616 C C . LEU A 1 81 ? 8.583 -0.306 11.538 1.00 97.44 81 LEU A C 1
ATOM 618 O O . LEU A 1 81 ? 8.181 -0.109 12.687 1.00 97.44 81 LEU A O 1
ATOM 622 N N . SER A 1 82 ? 9.079 0.679 10.795 1.00 97.19 82 SER A N 1
ATOM 623 C CA . SER A 1 82 ? 9.008 2.090 11.163 1.00 97.19 82 SER A CA 1
ATOM 624 C C . SER A 1 82 ? 7.817 2.792 10.503 1.00 97.19 82 SER A C 1
ATOM 626 O O . SER A 1 82 ? 7.307 2.401 9.453 1.00 97.19 82 SER A O 1
ATOM 628 N N . LYS A 1 83 ? 7.361 3.894 11.108 1.00 96.00 83 LYS A N 1
ATOM 629 C CA . LYS A 1 83 ? 6.266 4.701 10.542 1.00 96.00 83 LYS A CA 1
ATOM 630 C C . LYS A 1 83 ? 6.639 5.308 9.188 1.00 96.00 83 LYS A C 1
ATOM 632 O O . LYS A 1 83 ? 5.767 5.441 8.339 1.00 96.00 83 LYS A O 1
ATOM 637 N N . ALA A 1 84 ? 7.910 5.675 9.005 1.00 95.56 84 ALA A N 1
ATOM 638 C CA . ALA A 1 84 ? 8.411 6.224 7.749 1.00 95.56 84 ALA A CA 1
ATOM 639 C C . ALA A 1 84 ? 8.298 5.190 6.623 1.00 95.56 84 ALA A C 1
ATOM 641 O O . ALA A 1 84 ? 7.718 5.495 5.591 1.00 95.56 84 ALA A O 1
ATOM 642 N N . GLU A 1 85 ? 8.703 3.942 6.871 1.00 96.94 85 GLU A N 1
ATOM 643 C CA . GLU A 1 85 ? 8.573 2.851 5.895 1.00 96.94 85 GLU A CA 1
ATOM 644 C C . GLU A 1 85 ? 7.117 2.586 5.500 1.00 96.94 85 GLU A C 1
ATOM 646 O O . GLU A 1 85 ? 6.820 2.383 4.325 1.00 96.94 85 GLU A O 1
ATOM 651 N N . VAL A 1 86 ? 6.184 2.640 6.457 1.00 97.44 86 VAL A N 1
ATOM 652 C CA . VAL A 1 86 ? 4.750 2.487 6.158 1.00 97.44 86 VAL A CA 1
ATOM 653 C C . VAL A 1 86 ? 4.212 3.675 5.352 1.00 97.44 86 VAL A C 1
ATOM 655 O O . VAL A 1 86 ? 3.422 3.485 4.428 1.00 97.44 86 VAL A O 1
ATOM 658 N N . VAL A 1 87 ? 4.641 4.900 5.666 1.00 95.94 87 VAL A N 1
ATOM 659 C CA . VAL A 1 87 ? 4.293 6.101 4.888 1.00 95.94 87 VAL A CA 1
ATOM 660 C C . VAL A 1 87 ? 4.839 6.003 3.462 1.00 95.94 87 VAL A C 1
ATOM 662 O O . VAL A 1 87 ? 4.107 6.282 2.511 1.00 95.94 87 VAL A O 1
ATOM 665 N N . ASP A 1 88 ? 6.088 5.570 3.302 1.00 94.81 88 ASP A N 1
ATOM 666 C CA . ASP A 1 88 ? 6.745 5.409 2.006 1.00 94.81 88 ASP A CA 1
ATOM 667 C C . ASP A 1 88 ? 6.079 4.309 1.178 1.00 94.81 88 ASP A C 1
ATOM 669 O O . ASP A 1 88 ? 5.800 4.528 0.000 1.00 94.81 88 ASP A O 1
ATOM 673 N N . PHE A 1 89 ? 5.716 3.180 1.796 1.00 96.50 89 PHE A N 1
ATOM 674 C CA . PHE A 1 89 ? 4.915 2.130 1.164 1.00 96.50 89 PHE A CA 1
ATOM 675 C C . PHE A 1 89 ? 3.595 2.686 0.611 1.00 96.50 89 PHE A C 1
ATOM 677 O O . PHE A 1 89 ? 3.284 2.503 -0.568 1.00 96.50 89 PHE A O 1
ATOM 684 N N . ILE A 1 90 ? 2.826 3.409 1.434 1.00 95.56 90 ILE A N 1
ATOM 685 C CA . ILE A 1 90 ? 1.525 3.966 1.031 1.00 95.56 90 ILE A CA 1
ATOM 686 C C . ILE A 1 90 ? 1.701 4.970 -0.114 1.00 95.56 90 ILE A C 1
ATOM 688 O O . ILE A 1 90 ? 0.987 4.901 -1.114 1.00 95.56 90 ILE A O 1
ATOM 692 N N . ASN A 1 91 ? 2.671 5.880 0.005 1.00 92.88 91 ASN A N 1
ATOM 693 C CA . ASN A 1 91 ? 2.942 6.891 -1.014 1.00 92.88 91 ASN A CA 1
ATOM 694 C C . ASN A 1 91 ? 3.460 6.281 -2.324 1.00 92.88 91 ASN A C 1
ATOM 696 O O . ASN A 1 91 ? 3.115 6.783 -3.394 1.00 92.88 91 ASN A O 1
ATOM 700 N N . HIS A 1 92 ? 4.255 5.210 -2.259 1.00 92.31 92 HIS A N 1
ATOM 701 C CA . HIS A 1 92 ? 4.758 4.504 -3.433 1.00 92.31 92 HIS A CA 1
ATOM 702 C C . HIS A 1 92 ? 3.600 3.930 -4.261 1.00 92.31 92 HIS A C 1
ATOM 704 O O . HIS A 1 92 ? 3.445 4.279 -5.434 1.00 92.31 92 HIS A O 1
ATOM 710 N N . PHE A 1 93 ? 2.733 3.115 -3.651 1.00 91.94 93 PHE A N 1
ATOM 711 C CA . PHE A 1 93 ? 1.628 2.475 -4.377 1.00 91.94 93 PHE A CA 1
ATOM 712 C C . PHE A 1 93 ? 0.528 3.454 -4.785 1.00 91.94 93 PHE A C 1
ATOM 714 O O . PHE A 1 93 ? -0.046 3.319 -5.867 1.00 91.94 93 PHE A O 1
ATOM 721 N N . LEU A 1 94 ? 0.287 4.495 -3.989 1.00 91.25 94 LEU A N 1
ATOM 722 C CA . LEU A 1 94 ? -0.573 5.596 -4.406 1.00 91.25 94 LEU A CA 1
ATOM 723 C C . LEU A 1 94 ? 0.005 6.343 -5.618 1.00 91.25 94 LEU A C 1
ATOM 725 O O . LEU A 1 94 ? -0.729 6.666 -6.549 1.00 91.25 94 LEU A O 1
ATOM 729 N N . GLY A 1 95 ? 1.317 6.591 -5.639 1.00 88.19 95 GLY A N 1
ATOM 730 C CA . GLY A 1 95 ? 2.001 7.204 -6.776 1.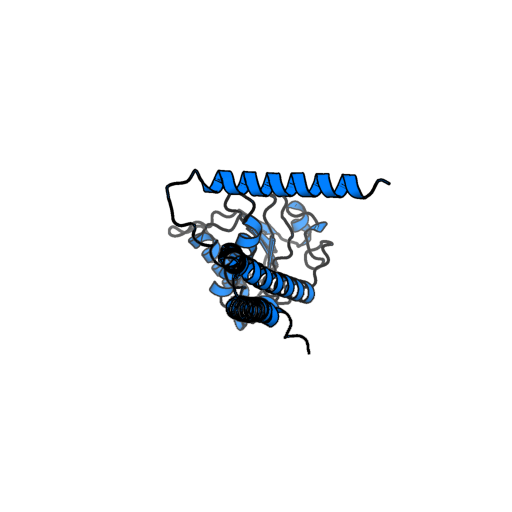00 88.19 95 GLY A CA 1
ATOM 731 C C . GLY A 1 95 ? 1.877 6.367 -8.050 1.00 88.19 95 GLY A C 1
ATOM 732 O O . GLY A 1 95 ? 1.587 6.912 -9.114 1.00 88.19 95 GLY A O 1
ATOM 733 N N . LEU A 1 96 ? 2.021 5.042 -7.941 1.00 85.25 96 LEU A N 1
ATOM 734 C CA . LEU A 1 96 ? 1.797 4.118 -9.057 1.00 85.25 96 LEU A CA 1
ATOM 735 C C . LEU A 1 96 ? 0.347 4.152 -9.555 1.00 85.25 96 LEU A C 1
ATOM 737 O O . LEU A 1 96 ? 0.118 4.172 -10.764 1.00 85.25 96 LEU A O 1
ATOM 741 N N . HIS A 1 97 ? -0.625 4.212 -8.642 1.00 81.56 97 HIS A N 1
ATOM 742 C CA . HIS A 1 97 ? -2.042 4.313 -8.988 1.00 81.56 97 HIS A CA 1
ATOM 743 C C . HIS A 1 97 ? -2.378 5.635 -9.704 1.00 81.56 97 HIS A C 1
ATOM 745 O O . HIS A 1 97 ? -3.077 5.644 -10.719 1.00 81.56 97 HIS A O 1
ATOM 751 N N . ASN A 1 98 ? -1.831 6.751 -9.215 1.00 74.75 98 ASN A N 1
ATOM 752 C CA . ASN A 1 98 ? -2.162 8.100 -9.675 1.00 74.75 98 ASN A CA 1
ATOM 753 C C . ASN A 1 98 ? -1.472 8.522 -10.976 1.00 74.75 98 ASN A C 1
ATOM 755 O O . ASN A 1 98 ? -1.835 9.559 -11.523 1.00 74.75 98 ASN A O 1
ATOM 759 N N . ARG A 1 99 ? -0.532 7.740 -11.531 1.00 64.06 99 ARG A N 1
ATOM 760 C CA . ARG A 1 99 ? 0.195 8.089 -12.775 1.00 64.06 99 ARG A CA 1
ATOM 761 C C . ARG A 1 99 ? -0.702 8.395 -13.989 1.00 64.06 99 ARG A C 1
ATOM 763 O O . ARG A 1 99 ? -0.201 8.896 -14.989 1.00 64.06 99 ARG A O 1
ATOM 770 N N . LYS A 1 100 ? -2.006 8.100 -13.920 1.00 53.44 100 LYS A N 1
ATOM 771 C CA . LYS A 1 100 ? -2.996 8.380 -14.973 1.00 53.44 100 LYS A CA 1
ATOM 772 C C . LYS A 1 100 ? -3.940 9.560 -14.685 1.00 53.44 100 LYS A C 1
ATOM 774 O O . LYS A 1 100 ? -4.738 9.875 -15.561 1.00 53.44 100 LYS A O 1
ATOM 779 N N . GLN A 1 101 ? -3.908 10.183 -13.502 1.00 52.72 101 GLN A N 1
ATOM 780 C CA . GLN A 1 101 ? -4.858 11.240 -13.122 1.00 52.72 101 GLN A CA 1
ATOM 781 C C . GLN A 1 101 ? -4.149 12.573 -12.837 1.00 52.72 101 GLN A C 1
ATOM 783 O O . GLN A 1 101 ? -3.147 12.612 -12.135 1.00 52.72 101 GLN A O 1
ATOM 788 N N . GLU A 1 102 ? -4.695 13.682 -13.349 1.00 49.44 102 GLU A N 1
ATOM 789 C CA . GLU A 1 102 ? -4.187 15.050 -13.113 1.00 49.44 102 GLU A CA 1
ATOM 790 C C . GLU A 1 102 ? -4.409 15.546 -11.668 1.00 49.44 102 GLU A C 1
ATOM 792 O O . GLU A 1 102 ? -3.899 16.597 -11.285 1.00 49.44 102 GLU A O 1
ATOM 797 N N . LYS A 1 103 ? -5.172 14.807 -10.851 1.00 57.22 103 LYS A N 1
ATOM 798 C CA . LYS A 1 103 ? -5.410 15.120 -9.436 1.00 57.22 103 LYS A CA 1
ATOM 799 C C . LYS A 1 103 ? -4.539 14.258 -8.530 1.00 57.22 103 LYS A C 1
ATOM 801 O O . LYS A 1 103 ? -4.408 13.057 -8.752 1.00 57.22 103 LYS A O 1
ATOM 806 N N . GLU A 1 104 ? -4.028 14.864 -7.459 1.00 67.12 104 GLU A N 1
ATOM 807 C CA . GLU A 1 104 ? -3.492 14.137 -6.307 1.00 67.12 104 GLU A CA 1
ATOM 808 C C . GLU A 1 104 ? -4.576 13.185 -5.779 1.00 67.12 104 GLU A C 1
ATOM 810 O O . GLU A 1 104 ? -5.593 13.616 -5.235 1.00 67.12 104 GLU A O 1
ATOM 815 N N . GLY A 1 105 ? -4.409 11.882 -6.008 1.00 79.38 105 GLY A N 1
ATOM 816 C CA . GLY A 1 105 ? -5.319 10.875 -5.473 1.00 79.38 105 GLY A CA 1
ATOM 817 C C . GLY A 1 105 ? -5.100 10.702 -3.975 1.00 79.38 105 GLY A C 1
ATOM 818 O O . GLY A 1 105 ? -3.970 10.785 -3.499 1.00 79.38 105 GLY A O 1
ATOM 819 N N . LEU A 1 106 ? -6.182 10.444 -3.248 1.00 92.50 106 LEU A N 1
ATOM 820 C CA . LEU A 1 106 ? -6.193 10.218 -1.806 1.00 92.50 106 LEU A CA 1
ATOM 821 C C . LEU A 1 106 ? -6.472 8.744 -1.504 1.00 92.50 106 LEU A C 1
ATOM 823 O O . LEU A 1 106 ? -7.105 8.060 -2.304 1.00 92.50 106 LEU A O 1
ATOM 827 N N . VAL A 1 107 ? -6.053 8.264 -0.335 1.00 95.38 107 VAL A N 1
ATOM 828 C CA . VAL A 1 107 ? -6.358 6.905 0.135 1.00 95.38 107 VAL A CA 1
ATOM 829 C C . VAL A 1 107 ? -7.463 6.899 1.180 1.00 95.38 107 VAL A C 1
ATOM 831 O O . VAL A 1 107 ? -7.601 7.831 1.975 1.00 95.38 107 VAL A O 1
ATOM 834 N N . SER A 1 108 ? -8.196 5.795 1.237 1.00 97.50 108 SER A N 1
ATOM 835 C CA . SER A 1 108 ? -9.090 5.476 2.345 1.00 97.50 108 SER A CA 1
ATOM 836 C C . SER A 1 108 ? -8.500 4.340 3.176 1.00 97.50 108 SER A C 1
ATOM 838 O O . SER A 1 108 ? -8.012 3.351 2.641 1.00 97.50 108 SER A O 1
ATOM 840 N N . VAL A 1 109 ? -8.507 4.479 4.500 1.00 98.12 109 VAL A N 1
ATOM 841 C CA . VAL A 1 109 ? -7.838 3.549 5.419 1.00 98.12 109 VAL A CA 1
ATOM 842 C C . VAL A 1 109 ? -8.863 2.760 6.220 1.00 98.12 109 VAL A C 1
ATOM 844 O O . VAL A 1 109 ? -9.773 3.348 6.798 1.00 98.12 109 VAL A O 1
ATOM 847 N N . VAL A 1 110 ? -8.684 1.445 6.324 1.00 98.44 110 VAL A N 1
ATOM 848 C CA . VAL A 1 110 ? -9.467 0.569 7.203 1.00 98.44 110 VAL A CA 1
ATOM 849 C C . VAL A 1 110 ? -8.559 -0.019 8.280 1.00 98.44 110 VAL A C 1
ATOM 851 O O . VAL A 1 110 ? -7.527 -0.618 7.976 1.00 98.44 110 VAL A O 1
ATOM 854 N N . ALA A 1 111 ? -8.950 0.140 9.543 1.00 97.44 111 ALA A N 1
ATOM 855 C CA . ALA A 1 111 ? -8.240 -0.420 10.689 1.00 97.44 111 ALA A CA 1
ATOM 856 C C . ALA A 1 111 ? -9.218 -1.111 11.650 1.00 97.44 111 ALA A C 1
ATOM 858 O O . ALA A 1 111 ? -10.090 -0.464 12.241 1.00 97.44 111 ALA A O 1
ATOM 859 N N . ASP A 1 112 ? -9.056 -2.423 11.842 1.00 95.62 112 ASP A N 1
ATOM 860 C CA . ASP A 1 112 ? -9.770 -3.158 12.890 1.00 95.62 112 ASP A CA 1
ATOM 861 C C . ASP A 1 112 ? -8.978 -3.112 14.196 1.00 95.62 112 ASP A C 1
ATOM 863 O O . ASP A 1 112 ? -7.992 -3.821 14.382 1.00 95.62 112 ASP A O 1
ATOM 867 N N . LEU A 1 113 ? -9.428 -2.270 15.127 1.00 96.38 113 LEU A N 1
ATOM 868 C CA . LEU A 1 113 ? -8.737 -2.057 16.393 1.00 96.38 113 LEU A CA 1
ATOM 869 C C . LEU A 1 113 ? -9.380 -2.802 17.566 1.00 96.38 113 LEU A C 1
ATOM 871 O O . LEU A 1 113 ? -8.931 -2.624 18.701 1.00 96.38 113 LEU A O 1
ATOM 875 N N . ARG A 1 114 ? -10.386 -3.667 17.341 1.00 95.06 114 ARG A N 1
ATOM 876 C CA . ARG A 1 114 ? -11.135 -4.353 18.420 1.00 95.06 114 ARG A CA 1
ATOM 877 C C . ARG A 1 114 ? -10.219 -5.031 19.434 1.00 95.06 114 ARG A C 1
ATOM 879 O O . ARG A 1 114 ? -10.473 -4.955 20.640 1.00 95.06 114 ARG A O 1
ATOM 886 N N . HIS A 1 115 ? -9.152 -5.653 18.934 1.00 93.94 115 HIS A N 1
ATOM 887 C CA . HIS A 1 115 ? -8.179 -6.425 19.707 1.00 93.94 115 HIS A CA 1
ATOM 888 C C . HIS A 1 115 ? -6.751 -5.854 19.656 1.00 93.94 115 HIS A C 1
ATOM 890 O O . HIS A 1 115 ? -5.836 -6.460 20.212 1.00 93.94 115 HIS A O 1
ATOM 896 N N . ALA A 1 116 ? -6.557 -4.680 19.048 1.00 95.31 116 ALA A N 1
ATOM 897 C CA . ALA A 1 116 ? -5.240 -4.074 18.894 1.00 95.31 116 ALA A CA 1
ATOM 898 C C . ALA A 1 116 ? -4.585 -3.725 20.244 1.00 95.31 116 ALA A C 1
ATOM 900 O O . ALA A 1 116 ? -5.240 -3.440 21.257 1.00 95.31 116 ALA A O 1
ATOM 901 N N . SER A 1 117 ? -3.251 -3.751 20.266 1.00 95.62 117 SER A N 1
ATOM 902 C CA . SER A 1 117 ? -2.466 -3.299 21.415 1.00 95.62 117 SER A CA 1
ATOM 903 C C . SER A 1 117 ? -2.424 -1.766 21.488 1.00 95.62 117 SER A C 1
ATOM 905 O O . SER A 1 117 ? -2.690 -1.070 20.501 1.00 95.62 117 SER A O 1
ATOM 907 N N . LEU A 1 118 ? -2.050 -1.220 22.651 1.00 96.19 118 LEU A N 1
ATOM 908 C CA . LEU A 1 118 ? -1.847 0.223 22.809 1.00 96.19 118 LEU A CA 1
ATOM 909 C C . LEU A 1 118 ? -0.724 0.742 21.893 1.00 96.19 118 LEU A C 1
ATOM 911 O O . LEU A 1 118 ? -0.833 1.849 21.369 1.00 96.19 118 LEU A O 1
ATOM 915 N N . GLN A 1 119 ? 0.330 -0.056 21.686 1.00 96.56 119 GLN A N 1
ATOM 916 C CA . GLN A 1 119 ? 1.461 0.313 20.830 1.00 96.56 119 GLN A CA 1
ATOM 917 C C . GLN A 1 119 ? 1.064 0.313 19.357 1.00 96.56 119 GLN A C 1
ATOM 919 O O . GLN A 1 119 ? 1.235 1.325 18.688 1.00 96.56 119 GLN A O 1
ATOM 924 N N . THR A 1 120 ? 0.406 -0.751 18.897 1.00 96.88 120 THR A N 1
ATOM 925 C CA . THR A 1 120 ? -0.127 -0.856 17.532 1.00 96.88 120 THR A CA 1
ATOM 926 C C . THR A 1 120 ? -1.088 0.289 17.218 1.00 96.88 120 THR A C 1
ATOM 928 O O . THR A 1 120 ? -0.972 0.947 16.189 1.00 96.88 120 THR A O 1
ATOM 931 N N . SER A 1 121 ? -2.010 0.589 18.137 1.00 96.75 121 SER A N 1
ATOM 932 C CA . SER A 1 121 ? -2.994 1.660 17.939 1.00 96.75 121 SER A CA 1
ATOM 933 C C . SER A 1 121 ? -2.346 3.046 17.911 1.00 96.75 121 SER A C 1
ATOM 935 O O . SER A 1 121 ? -2.760 3.901 17.129 1.00 96.75 121 SER A O 1
ATOM 937 N N . ARG A 1 122 ? -1.315 3.274 18.743 1.00 96.88 122 ARG A N 1
ATOM 938 C CA . ARG A 1 122 ? -0.495 4.493 18.685 1.00 96.88 122 ARG A CA 1
ATOM 939 C C . ARG A 1 122 ? 0.217 4.595 17.342 1.00 96.88 122 ARG A C 1
ATOM 941 O O . ARG A 1 122 ? 0.158 5.649 16.723 1.00 96.88 122 ARG A O 1
ATOM 948 N N . PHE A 1 123 ? 0.850 3.510 16.904 1.00 97.88 123 PHE A N 1
ATOM 949 C CA . PHE A 1 123 ? 1.593 3.459 15.654 1.00 97.88 123 PHE A CA 1
ATOM 950 C C . PHE A 1 123 ? 0.699 3.830 14.467 1.00 97.88 123 PHE A C 1
ATOM 952 O O . PHE A 1 123 ? 1.026 4.757 13.736 1.00 97.88 123 PHE A O 1
ATOM 959 N N . ILE A 1 124 ? -0.468 3.187 14.330 1.00 97.19 124 ILE A N 1
ATOM 960 C CA . ILE A 1 124 ? -1.428 3.483 13.254 1.00 97.19 124 ILE A CA 1
ATOM 961 C C . ILE A 1 124 ? -1.871 4.950 13.309 1.00 97.19 124 ILE A C 1
ATOM 963 O O . ILE A 1 124 ? -1.842 5.638 12.291 1.00 97.19 124 ILE A O 1
ATOM 967 N N . ALA A 1 125 ? -2.245 5.457 14.489 1.00 95.56 125 ALA A N 1
ATOM 968 C CA . ALA A 1 125 ? -2.674 6.846 14.637 1.00 95.56 125 ALA A CA 1
ATOM 969 C C . AL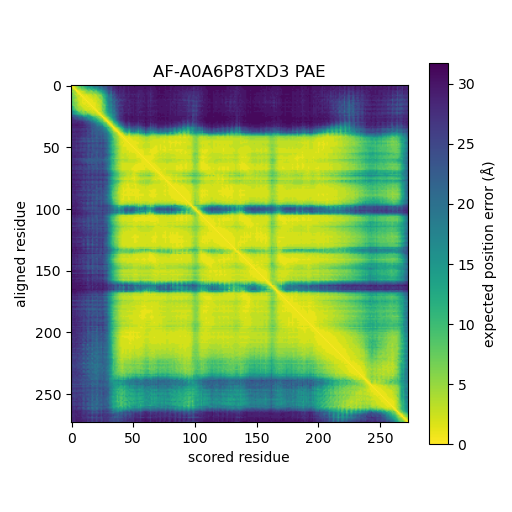A A 1 125 ? -1.572 7.846 14.248 1.00 95.56 125 ALA A C 1
ATOM 971 O O . ALA A 1 125 ? -1.844 8.815 13.547 1.00 95.56 125 ALA A O 1
ATOM 972 N N . GLU A 1 126 ? -0.329 7.611 14.666 1.00 95.06 126 GLU A N 1
ATOM 973 C CA . GLU A 1 126 ? 0.806 8.470 14.322 1.00 95.06 126 GLU A CA 1
ATOM 974 C C . GLU A 1 126 ? 1.164 8.388 12.832 1.00 95.06 126 GLU A C 1
ATOM 976 O O . GLU A 1 126 ? 1.445 9.419 12.229 1.00 95.06 126 GLU A O 1
ATOM 981 N N . THR A 1 127 ? 1.089 7.208 12.211 1.00 96.25 127 THR A N 1
ATOM 982 C CA . THR A 1 127 ? 1.252 7.041 10.757 1.00 96.25 127 THR A CA 1
ATOM 983 C C . THR A 1 127 ? 0.200 7.830 9.977 1.00 96.25 127 THR A C 1
ATOM 985 O O . THR A 1 127 ? 0.544 8.534 9.030 1.00 96.25 127 THR A O 1
ATOM 988 N N . LEU A 1 128 ? -1.070 7.787 10.397 1.00 94.62 128 LEU A N 1
ATOM 989 C CA . LEU A 1 128 ? -2.143 8.584 9.786 1.00 94.62 128 LEU A CA 1
ATOM 990 C C . LEU A 1 128 ? -1.873 10.090 9.886 1.00 94.62 128 LEU A C 1
ATOM 992 O O . LEU A 1 128 ? -2.076 10.820 8.919 1.00 94.62 128 LEU A O 1
ATOM 996 N N . LEU A 1 129 ? -1.383 10.556 11.038 1.00 92.12 129 LEU A N 1
ATOM 997 C CA . LEU A 1 129 ? -1.000 11.957 11.220 1.00 92.12 129 LEU A CA 1
ATOM 998 C C . LEU A 1 129 ? 0.202 12.345 10.350 1.00 92.12 129 LEU A C 1
ATOM 1000 O O . LEU A 1 129 ? 0.232 13.458 9.834 1.00 92.12 129 LEU A O 1
ATOM 1004 N N . LEU A 1 130 ? 1.172 11.445 10.156 1.00 92.56 130 LEU A N 1
ATOM 1005 C CA . LEU A 1 130 ? 2.291 11.685 9.243 1.00 92.56 130 LEU A CA 1
ATOM 1006 C C . LEU A 1 130 ? 1.802 11.811 7.796 1.00 92.56 130 LEU A C 1
ATOM 1008 O O . LEU A 1 130 ? 2.187 12.762 7.122 1.00 92.56 130 LEU A O 1
ATOM 1012 N N . LEU A 1 131 ? 0.930 10.919 7.321 1.00 91.31 131 LEU A N 1
ATOM 1013 C CA . LEU A 1 131 ? 0.348 11.023 5.974 1.00 91.31 131 LEU A CA 1
ATOM 1014 C C . LEU A 1 131 ? -0.398 12.348 5.768 1.00 91.31 131 LEU A C 1
ATOM 1016 O O . LEU A 1 131 ? -0.286 12.978 4.714 1.00 91.31 131 LEU A O 1
ATOM 1020 N N . GLU A 1 132 ? -1.117 12.795 6.796 1.00 86.88 132 GLU A N 1
ATOM 1021 C CA . GLU A 1 132 ? -1.827 14.069 6.777 1.00 86.88 132 GLU A CA 1
ATOM 1022 C C . GLU A 1 132 ? -0.871 15.270 6.714 1.00 86.88 132 GLU A C 1
ATOM 1024 O O . GLU A 1 132 ? -1.072 16.182 5.913 1.00 86.88 132 GLU A O 1
ATOM 1029 N N . LEU A 1 133 ? 0.181 15.263 7.539 1.00 85.56 133 LEU A N 1
ATOM 1030 C CA . LEU A 1 133 ? 1.120 16.377 7.673 1.00 85.56 133 LEU A CA 1
ATOM 1031 C C . LEU A 1 133 ? 1.926 16.629 6.392 1.00 85.56 133 LEU A C 1
ATOM 1033 O O . LEU A 1 133 ? 2.213 17.780 6.075 1.00 85.56 133 LEU A O 1
ATOM 1037 N N . HIS A 1 134 ? 2.301 15.571 5.670 1.00 75.44 134 HIS A N 1
ATOM 1038 C CA . HIS A 1 134 ? 3.181 15.699 4.507 1.00 75.44 134 HIS A CA 1
ATOM 1039 C C . HIS A 1 134 ? 2.434 16.134 3.244 1.00 75.44 134 HIS A C 1
ATOM 1041 O O . HIS A 1 134 ? 2.869 17.068 2.575 1.00 75.44 134 HIS A O 1
ATOM 1047 N N . LYS A 1 135 ? 1.343 15.442 2.888 1.00 79.69 135 LYS A N 1
ATOM 1048 C CA . LYS A 1 135 ? 0.659 15.619 1.592 1.00 79.69 135 LYS A CA 1
ATOM 1049 C C . LYS A 1 135 ? -0.868 15.575 1.680 1.00 79.69 135 LYS A C 1
ATOM 1051 O O . LYS A 1 135 ? -1.523 15.551 0.647 1.00 79.69 135 LYS A O 1
ATOM 1056 N N . ARG A 1 136 ? -1.444 15.542 2.892 1.00 85.38 136 ARG A N 1
ATOM 1057 C CA . ARG A 1 136 ? -2.889 15.318 3.106 1.00 85.38 136 ARG A CA 1
ATOM 1058 C C . ARG A 1 136 ? -3.403 14.100 2.342 1.00 85.38 136 ARG A C 1
ATOM 1060 O O . ARG A 1 136 ? -4.460 14.139 1.730 1.00 85.38 136 ARG A O 1
ATOM 1067 N N . THR A 1 137 ? -2.635 13.014 2.380 1.00 89.75 137 THR A N 1
ATOM 1068 C CA . THR A 1 137 ? -2.843 11.824 1.543 1.00 89.75 137 THR A CA 1
ATOM 1069 C C . THR A 1 137 ? -4.133 11.062 1.870 1.00 89.75 137 THR A C 1
ATOM 1071 O O . THR A 1 137 ? -4.556 10.204 1.100 1.00 89.75 137 THR A O 1
ATOM 1074 N N . VAL A 1 138 ? -4.764 11.322 3.018 1.00 93.56 138 VAL A N 1
ATOM 1075 C CA . VAL A 1 138 ? -5.869 10.512 3.542 1.00 93.56 138 VAL A CA 1
ATOM 1076 C C . VAL A 1 138 ? -7.210 11.198 3.288 1.00 93.56 138 VAL A C 1
ATOM 1078 O O . VAL A 1 138 ? -7.442 12.319 3.723 1.00 93.56 138 VAL A O 1
ATOM 1081 N N . HIS A 1 139 ? -8.132 10.494 2.636 1.00 93.88 139 HIS A N 1
ATOM 1082 C CA . HIS A 1 139 ? -9.514 10.932 2.453 1.00 93.88 139 HIS A CA 1
ATOM 1083 C C . HIS A 1 139 ? -10.392 10.545 3.652 1.00 93.88 139 HIS A C 1
ATOM 1085 O O . HIS A 1 139 ? -11.010 11.398 4.294 1.00 93.88 139 HIS A O 1
ATOM 1091 N N . SER A 1 140 ? -10.455 9.246 3.962 1.00 95.56 140 SER A N 1
ATOM 1092 C CA . SER A 1 140 ? -11.287 8.693 5.036 1.00 95.56 140 SER A CA 1
ATOM 1093 C C . SER A 1 140 ? -10.543 7.631 5.843 1.00 95.56 140 SER A C 1
ATOM 1095 O O . SER A 1 140 ? -9.703 6.908 5.317 1.00 95.56 140 SER A O 1
ATOM 1097 N N . VAL A 1 141 ? -10.876 7.513 7.128 1.00 97.38 141 VAL A N 1
ATOM 1098 C CA . VAL A 1 141 ? -10.368 6.473 8.031 1.00 97.38 141 VAL A CA 1
ATOM 1099 C C . VAL A 1 141 ? -11.546 5.785 8.712 1.00 97.38 141 VAL A C 1
ATOM 1101 O O . VAL A 1 141 ? -12.261 6.399 9.509 1.00 97.38 141 VAL A O 1
ATOM 1104 N N . TYR A 1 142 ? -11.723 4.503 8.414 1.00 98.06 142 TYR A N 1
ATOM 1105 C CA . TYR A 1 142 ? -12.733 3.616 8.979 1.00 98.06 142 TYR A CA 1
ATOM 1106 C C . TYR A 1 142 ? -12.106 2.790 10.104 1.00 98.06 142 TYR A C 1
ATOM 1108 O O . TYR A 1 142 ? -11.255 1.934 9.865 1.00 98.06 142 TYR A O 1
ATOM 1116 N N . ILE A 1 143 ? -12.513 3.060 11.344 1.00 97.62 143 ILE A N 1
ATOM 1117 C CA . ILE A 1 143 ? -11.981 2.394 12.536 1.00 97.62 143 ILE A CA 1
ATOM 1118 C C . ILE A 1 143 ? -13.070 1.517 13.135 1.00 97.62 143 ILE A C 1
ATOM 1120 O O . ILE A 1 143 ? -14.059 2.042 13.653 1.00 97.62 143 ILE A O 1
ATOM 1124 N N . ILE A 1 144 ? -12.860 0.200 13.142 1.00 97.56 144 ILE A N 1
ATOM 1125 C CA . ILE A 1 144 ? -13.682 -0.689 13.968 1.00 97.56 144 ILE A CA 1
ATOM 1126 C C . ILE A 1 144 ? -13.204 -0.537 15.411 1.00 97.56 144 ILE A C 1
ATOM 1128 O O . ILE A 1 144 ? -12.018 -0.697 15.717 1.00 97.56 144 ILE A O 1
ATOM 1132 N N . GLN A 1 145 ? -14.122 -0.127 16.281 1.00 96.12 145 GLN A N 1
ATOM 1133 C CA . GLN A 1 145 ? -13.788 0.462 17.568 1.00 96.12 145 GLN A CA 1
ATOM 1134 C C . GLN A 1 145 ? -13.030 -0.512 18.486 1.00 96.12 145 GLN A C 1
ATOM 1136 O O . GLN A 1 145 ? -13.416 -1.674 18.634 1.00 96.12 145 GLN A O 1
ATOM 1141 N N . PRO A 1 146 ? -11.972 -0.038 19.170 1.00 96.00 146 PRO A N 1
ATOM 1142 C CA . PRO A 1 146 ? -11.261 -0.851 20.141 1.00 96.00 146 PRO A CA 1
ATOM 1143 C C . PRO A 1 146 ? -12.138 -1.150 21.357 1.00 96.00 146 PRO A C 1
ATOM 1145 O O . PRO A 1 146 ? -12.818 -0.270 21.884 1.00 96.00 146 PRO A O 1
ATOM 1148 N N . LYS A 1 147 ? -12.062 -2.386 21.863 1.00 94.38 147 LYS A N 1
ATOM 1149 C CA . LYS A 1 147 ? -12.801 -2.798 23.071 1.00 94.38 147 LYS A CA 1
ATOM 1150 C C . LYS A 1 147 ? -12.160 -2.276 24.363 1.00 94.38 147 LYS A C 1
ATOM 1152 O O . LYS A 1 147 ? -12.831 -2.133 25.383 1.00 94.38 147 LYS A O 1
ATOM 1157 N N . LYS A 1 14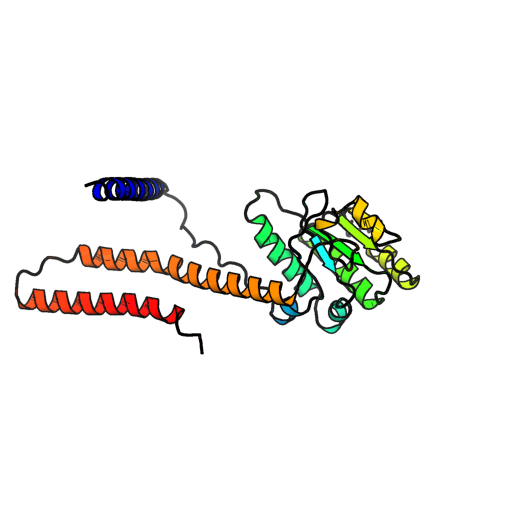8 ? -10.852 -1.994 24.342 1.00 95.44 148 LYS A N 1
ATOM 1158 C CA . LYS A 1 148 ? -10.085 -1.547 25.514 1.00 95.44 148 LYS A CA 1
ATOM 1159 C C . LYS A 1 148 ? -10.187 -0.025 25.703 1.00 95.44 148 LYS A C 1
ATOM 1161 O O . LYS A 1 148 ? -9.906 0.747 24.786 1.00 95.44 148 LYS A O 1
ATOM 1166 N N . LYS A 1 149 ? -10.570 0.421 26.908 1.00 95.19 149 LYS A N 1
ATOM 1167 C CA . LYS A 1 149 ? -10.834 1.846 27.219 1.00 95.19 149 LYS A CA 1
ATOM 1168 C C . LYS A 1 149 ? -9.604 2.753 27.092 1.00 95.19 149 LYS A C 1
ATOM 1170 O O . LYS A 1 149 ? -9.736 3.922 26.734 1.00 95.19 149 LYS A O 1
ATOM 1175 N N . ASP A 1 150 ? -8.424 2.244 27.417 1.00 96.50 150 ASP A N 1
ATOM 1176 C CA . ASP A 1 150 ? -7.144 2.947 27.289 1.00 96.50 150 ASP A CA 1
ATOM 1177 C C . ASP A 1 150 ? -6.798 3.240 25.822 1.00 96.50 150 ASP A C 1
ATOM 1179 O O . ASP A 1 150 ? -6.404 4.362 25.503 1.00 96.50 150 ASP A O 1
ATOM 1183 N N . VAL A 1 151 ? -7.045 2.283 24.923 1.00 96.25 151 VAL A N 1
ATOM 1184 C CA . VAL A 1 151 ? -6.883 2.462 23.474 1.00 96.25 151 VAL A CA 1
ATOM 1185 C C . VAL A 1 151 ? -7.874 3.495 22.933 1.00 96.25 151 VAL A C 1
ATOM 1187 O O . VAL A 1 151 ? -7.474 4.398 22.201 1.00 96.25 151 VAL A O 1
ATOM 1190 N N . VAL A 1 152 ? -9.147 3.442 23.348 1.00 95.12 152 VAL A N 1
ATOM 1191 C CA . VAL A 1 152 ? -10.144 4.472 22.987 1.00 95.12 152 VAL A CA 1
ATOM 1192 C C . VAL A 1 152 ? -9.658 5.865 23.405 1.00 95.12 152 VAL A C 1
ATOM 1194 O O . VAL A 1 152 ? -9.650 6.791 22.594 1.00 95.12 152 VAL A O 1
ATOM 1197 N N . LYS A 1 153 ? -9.210 6.021 24.660 1.00 95.00 153 LYS A N 1
ATOM 1198 C CA . LYS A 1 153 ? -8.706 7.300 25.187 1.00 95.00 153 LYS A CA 1
ATOM 1199 C C . LYS A 1 153 ? -7.482 7.792 24.408 1.00 95.00 153 LYS A C 1
ATOM 1201 O O . LYS A 1 153 ? -7.380 8.985 24.130 1.00 95.00 153 LYS A O 1
ATOM 1206 N N . LEU A 1 154 ? -6.572 6.887 24.049 1.00 94.94 154 LEU A N 1
ATOM 1207 C CA . LEU A 1 154 ? -5.401 7.200 23.234 1.00 94.94 154 LEU A CA 1
ATOM 1208 C C . LEU A 1 154 ? -5.804 7.744 21.857 1.00 94.94 154 LEU A C 1
ATOM 1210 O O . LEU A 1 154 ? -5.329 8.810 21.474 1.00 94.94 154 LEU A O 1
ATOM 1214 N N . LEU A 1 155 ? -6.690 7.051 21.137 1.00 92.88 155 LEU A N 1
ATOM 1215 C CA . LEU A 1 155 ? -7.129 7.470 19.802 1.00 92.88 155 LEU A CA 1
ATOM 1216 C C . LEU A 1 155 ? -7.873 8.804 19.839 1.00 92.88 155 LEU A C 1
ATOM 1218 O O . LEU A 1 155 ? -7.652 9.649 18.976 1.00 92.88 155 LEU A O 1
ATOM 1222 N N . LEU A 1 156 ? -8.716 9.024 20.853 1.00 90.88 156 LEU A N 1
ATOM 1223 C CA . LEU A 1 156 ? -9.374 10.315 21.055 1.00 90.88 156 LEU A CA 1
ATOM 1224 C C . LEU A 1 156 ? -8.359 11.435 21.282 1.00 90.88 156 LEU A C 1
ATOM 1226 O O . LEU A 1 156 ? -8.551 12.522 20.759 1.00 90.88 156 LEU A O 1
ATOM 1230 N N . LYS A 1 157 ? -7.276 11.175 22.023 1.00 91.31 157 LYS A N 1
ATOM 1231 C CA . LYS A 1 157 ? -6.222 12.165 22.268 1.00 91.31 157 LYS A CA 1
ATOM 1232 C C . LYS A 1 157 ? -5.399 12.467 21.011 1.00 91.31 157 LYS A C 1
ATOM 1234 O O . LYS A 1 157 ? -5.104 13.630 20.768 1.00 91.31 157 LYS A O 1
ATOM 1239 N N . LEU A 1 158 ? -4.998 11.442 20.257 1.00 90.19 158 LEU A N 1
ATOM 1240 C CA . LEU A 1 158 ? -4.110 11.597 19.096 1.00 90.19 158 LEU A CA 1
ATOM 1241 C C . LEU A 1 158 ? -4.842 12.104 17.850 1.00 90.19 158 LEU A C 1
ATOM 1243 O O . LEU A 1 158 ? -4.304 12.913 17.108 1.00 90.19 158 LEU A O 1
ATOM 1247 N N . LEU A 1 159 ? -6.074 11.644 17.625 1.00 87.12 159 LEU A N 1
ATOM 1248 C CA . LEU A 1 159 ? -6.871 11.979 16.440 1.00 87.12 159 LEU A CA 1
ATOM 1249 C C . LEU A 1 159 ? -7.898 13.088 16.719 1.00 87.12 159 LEU A C 1
ATOM 1251 O O . LEU A 1 159 ? -8.893 13.204 15.993 1.00 87.12 159 LEU A O 1
ATOM 1255 N N . ALA A 1 160 ? -7.730 13.839 17.811 1.00 83.06 160 ALA A N 1
ATOM 1256 C CA . ALA A 1 160 ? -8.486 15.059 18.059 1.00 83.06 160 ALA A CA 1
ATOM 1257 C C . ALA A 1 160 ? -7.867 16.230 17.280 1.00 83.06 160 ALA A C 1
ATOM 1259 O O . ALA A 1 160 ? -6.645 16.291 17.134 1.00 83.06 160 ALA A O 1
ATOM 1260 N N . PRO A 1 161 ? -8.684 17.193 16.824 1.00 70.69 161 PRO A N 1
ATOM 1261 C CA . PRO A 1 161 ? -8.172 18.442 16.276 1.00 70.69 161 PRO A CA 1
ATOM 1262 C C . PRO A 1 161 ? -7.272 19.149 17.299 1.00 70.69 161 PRO A C 1
ATOM 1264 O O . PRO A 1 161 ? -7.674 19.354 18.446 1.00 70.69 161 PRO A O 1
ATOM 1267 N N . SER A 1 162 ? -6.063 19.536 16.891 1.00 67.12 162 SER A N 1
ATOM 1268 C CA . SER A 1 162 ? -5.142 20.325 17.712 1.00 67.12 162 SER A CA 1
ATOM 1269 C C . SER A 1 162 ? -4.835 21.663 17.033 1.00 67.12 162 SER A C 1
ATOM 1271 O O . SER A 1 162 ? -5.058 21.832 15.838 1.00 67.12 162 SER A O 1
ATOM 1273 N N . LYS A 1 163 ? -4.287 22.630 17.780 1.00 57.66 163 LYS A N 1
ATOM 1274 C CA . LYS A 1 163 ? -3.896 23.940 17.223 1.00 57.66 163 LYS A CA 1
ATOM 1275 C C . LYS A 1 163 ? -2.759 23.857 16.190 1.00 57.66 163 LYS A C 1
ATOM 1277 O O . LYS A 1 163 ? -2.553 24.817 15.462 1.00 57.66 163 LYS A O 1
ATOM 1282 N N . CYS A 1 164 ? -2.004 22.755 16.168 1.00 54.00 164 CYS A N 1
ATOM 1283 C CA . CYS A 1 164 ? -0.797 22.595 15.351 1.00 54.00 164 CYS A CA 1
ATOM 1284 C C . CYS A 1 164 ? -1.035 21.713 14.110 1.00 54.00 164 CYS A C 1
ATOM 1286 O O . CYS A 1 164 ? -0.351 21.863 13.106 1.00 54.00 164 CYS A O 1
ATOM 1288 N N . TYR A 1 165 ? -2.037 20.832 14.161 1.00 58.97 165 TYR A N 1
ATOM 1289 C CA . TYR A 1 165 ? -2.496 20.024 13.035 1.00 58.97 165 TYR A CA 1
ATOM 1290 C C . TYR A 1 165 ? -3.986 19.712 13.208 1.00 58.97 165 TYR A C 1
ATOM 1292 O O . TYR A 1 165 ? -4.436 19.310 14.288 1.00 58.97 165 TYR A O 1
ATOM 1300 N N . THR A 1 166 ? -4.757 19.868 12.137 1.00 57.50 166 THR A N 1
ATOM 1301 C CA . THR A 1 166 ? -6.129 19.363 12.054 1.00 57.50 166 THR A CA 1
ATOM 1302 C C . THR A 1 166 ? -6.126 18.188 11.097 1.00 57.50 166 THR A C 1
ATOM 1304 O O . THR A 1 166 ? -5.887 18.388 9.911 1.00 57.50 166 THR A O 1
ATOM 1307 N N . ALA A 1 167 ? -6.380 16.982 11.610 1.00 64.19 167 ALA A N 1
ATOM 1308 C CA . ALA A 1 167 ? -6.672 15.824 10.772 1.00 64.19 167 ALA A CA 1
ATOM 1309 C C . ALA A 1 167 ? -7.899 16.155 9.913 1.00 64.19 167 ALA A C 1
ATOM 1311 O O . ALA A 1 167 ? -9.014 16.185 10.437 1.00 64.19 167 ALA A O 1
ATOM 1312 N N . SER A 1 168 ? -7.683 16.508 8.642 1.00 77.56 168 SER A N 1
ATOM 1313 C CA . SER A 1 168 ? -8.761 16.940 7.747 1.00 77.56 168 SER A CA 1
ATOM 1314 C C . SER A 1 168 ? -9.517 15.758 7.138 1.00 77.56 168 SER A C 1
ATOM 1316 O O . SER A 1 168 ? -10.641 15.924 6.664 1.00 77.56 168 SER A O 1
ATOM 1318 N N . PHE A 1 169 ? -8.946 14.554 7.236 1.00 89.19 169 PHE A N 1
ATOM 1319 C CA . PHE A 1 169 ? -9.591 13.320 6.816 1.00 89.19 169 PHE A CA 1
ATOM 1320 C C . PHE A 1 169 ? -10.864 13.007 7.613 1.00 89.19 169 PHE A C 1
ATOM 1322 O O . PHE A 1 169 ? -10.977 13.233 8.824 1.00 89.19 169 PHE A O 1
ATOM 1329 N N . LYS A 1 170 ? -11.832 12.393 6.932 1.00 92.06 170 LYS A N 1
ATOM 1330 C CA . LYS A 1 170 ? -13.092 11.952 7.534 1.00 92.06 170 LYS A CA 1
ATOM 1331 C C . LYS A 1 170 ? -12.859 10.724 8.412 1.00 92.06 170 LYS A C 1
ATOM 1333 O O . LYS A 1 170 ? -12.481 9.662 7.929 1.00 92.06 170 LYS A O 1
ATOM 1338 N N . LYS A 1 171 ? -13.149 10.831 9.708 1.00 93.50 171 LYS A N 1
ATOM 1339 C CA . LYS A 1 171 ? -13.074 9.706 10.653 1.00 93.50 171 LYS A CA 1
ATOM 1340 C C . LYS A 1 171 ? -14.443 9.052 10.834 1.00 93.50 171 LYS A C 1
ATOM 1342 O O . LYS A 1 171 ? -15.382 9.710 11.277 1.00 93.50 171 LYS A O 1
ATOM 1347 N N . VAL A 1 172 ? -14.539 7.755 10.555 1.00 96.06 172 VAL A N 1
ATOM 1348 C CA . VAL A 1 172 ? -15.747 6.942 10.739 1.00 96.06 172 VAL A CA 1
ATOM 1349 C C . VAL A 1 172 ? -15.463 5.875 11.794 1.00 96.06 172 VAL A C 1
ATOM 1351 O O . VAL A 1 172 ? -14.573 5.046 11.621 1.00 96.06 172 VAL A O 1
ATOM 1354 N N . LEU A 1 173 ? -16.195 5.915 12.908 1.00 96.00 173 LEU A N 1
ATOM 1355 C CA . LEU A 1 173 ? -16.060 4.949 14.000 1.00 96.00 173 LEU A CA 1
ATOM 1356 C C . LEU A 1 173 ? -17.196 3.927 13.912 1.00 96.00 173 LEU A C 1
ATOM 1358 O O . LEU A 1 173 ? -18.359 4.307 14.017 1.00 96.00 173 LEU A O 1
ATOM 1362 N N . LEU A 1 174 ? -16.846 2.656 13.741 1.00 97.44 174 LEU A N 1
ATOM 1363 C CA . LEU A 1 174 ? -17.770 1.544 13.513 1.00 97.44 174 LEU A CA 1
ATOM 1364 C C . LEU A 1 174 ? -17.798 0.646 14.751 1.00 97.44 174 LEU A C 1
ATOM 1366 O O . LEU A 1 174 ? -16.737 0.334 15.297 1.00 97.44 174 LEU A O 1
ATOM 1370 N N . LYS A 1 175 ? -18.977 0.220 15.210 1.00 95.94 175 LYS A N 1
ATOM 1371 C CA . LYS A 1 175 ? -19.072 -0.687 16.367 1.00 95.94 175 LYS A CA 1
ATOM 1372 C C . LYS A 1 175 ? -18.763 -2.118 15.948 1.00 95.94 175 LYS A C 1
ATOM 1374 O O . LYS A 1 175 ? -18.059 -2.821 16.666 1.00 95.94 175 LYS A O 1
ATOM 1379 N N . GLU A 1 176 ? -19.241 -2.511 14.772 1.00 95.31 176 GLU A N 1
ATOM 1380 C CA . GLU A 1 176 ? -19.073 -3.853 14.221 1.00 95.31 176 GLU A CA 1
ATOM 1381 C C . GLU A 1 176 ? -18.522 -3.836 12.792 1.00 95.31 176 GLU A C 1
ATOM 1383 O O . GLU A 1 176 ? -18.711 -2.880 12.038 1.00 95.31 176 GLU A O 1
ATOM 1388 N N . ILE A 1 177 ? -17.872 -4.937 12.394 1.00 96.44 177 ILE A N 1
ATOM 1389 C CA . ILE A 1 177 ? -17.321 -5.109 11.037 1.00 96.44 177 ILE A CA 1
ATOM 1390 C C . ILE A 1 177 ? -18.401 -4.931 9.968 1.00 96.44 177 ILE A C 1
ATOM 1392 O O . ILE A 1 177 ? -18.141 -4.327 8.933 1.00 96.44 177 ILE A O 1
ATOM 1396 N N . SER A 1 178 ? -19.618 -5.427 10.212 1.00 96.62 178 SER A N 1
ATOM 1397 C CA . SER A 1 178 ? -20.715 -5.365 9.240 1.00 96.62 178 SER A CA 1
ATOM 1398 C C . SER A 1 178 ? -21.078 -3.940 8.825 1.00 96.62 178 SER A C 1
ATOM 1400 O O . SER A 1 178 ? -21.632 -3.749 7.753 1.00 96.62 178 SER A O 1
ATOM 1402 N N . GLU A 1 179 ? -20.764 -2.928 9.637 1.00 97.94 179 GLU A N 1
ATOM 1403 C CA . GLU A 1 179 ? -21.029 -1.533 9.283 1.00 97.94 179 GLU A CA 1
ATOM 1404 C C . GLU A 1 179 ? -20.094 -1.006 8.181 1.00 97.94 179 GLU A C 1
ATOM 1406 O O . GLU A 1 179 ? -20.418 0.005 7.556 1.00 97.94 179 GLU A O 1
ATOM 1411 N N . LEU A 1 180 ? -18.974 -1.687 7.886 1.00 97.81 180 LEU A N 1
ATOM 1412 C CA . LEU A 1 180 ? -18.101 -1.335 6.758 1.00 97.81 180 LEU A CA 1
ATOM 1413 C C . LEU A 1 180 ? -18.853 -1.364 5.424 1.00 97.81 180 LEU A C 1
ATOM 1415 O O . LEU A 1 180 ? -18.580 -0.526 4.564 1.00 97.81 180 LEU A O 1
ATOM 1419 N N . SER A 1 181 ? -19.839 -2.258 5.265 1.00 97.12 181 SER A N 1
ATOM 1420 C CA . SER A 1 181 ? -20.602 -2.372 4.016 1.00 97.12 181 SER A CA 1
ATOM 1421 C C . SER A 1 181 ? -21.486 -1.161 3.714 1.00 97.12 181 SER A C 1
ATOM 1423 O O . SER A 1 181 ? -22.008 -1.049 2.612 1.00 97.12 181 SER A O 1
ATOM 1425 N N . ASN A 1 182 ? -21.654 -0.243 4.672 1.00 97.38 182 ASN A N 1
ATOM 1426 C CA . ASN A 1 182 ? -22.338 1.031 4.445 1.00 97.38 182 ASN A CA 1
ATOM 1427 C C . ASN A 1 182 ? -21.459 2.056 3.706 1.00 97.38 182 ASN A C 1
ATOM 1429 O O . ASN A 1 182 ? -21.953 3.115 3.329 1.00 97.38 182 ASN A O 1
ATOM 1433 N N . TYR A 1 183 ? -20.159 1.779 3.557 1.00 97.94 183 TYR A N 1
ATOM 1434 C CA . TYR A 1 183 ? -19.174 2.710 2.999 1.00 97.94 183 TYR A CA 1
ATOM 1435 C C . TYR A 1 183 ? -18.281 2.090 1.922 1.00 97.94 183 TYR A C 1
ATOM 1437 O O . TYR A 1 183 ? -17.700 2.813 1.112 1.00 97.94 183 TYR A O 1
ATOM 1445 N N . ILE A 1 184 ? -18.122 0.768 1.946 1.00 98.19 184 ILE A N 1
ATOM 1446 C CA . ILE A 1 184 ? -17.250 0.013 1.051 1.00 98.19 184 ILE A CA 1
ATOM 1447 C C . ILE A 1 184 ? -18.044 -1.194 0.555 1.00 98.19 184 ILE A C 1
ATOM 1449 O O . ILE A 1 184 ? -18.602 -1.938 1.361 1.00 98.19 184 ILE A O 1
ATOM 1453 N N . ASP A 1 185 ? -18.097 -1.399 -0.761 1.00 97.94 185 ASP A N 1
ATOM 1454 C CA . ASP A 1 185 ? -18.782 -2.563 -1.324 1.00 97.94 185 ASP A CA 1
ATOM 1455 C C . ASP A 1 185 ? -18.149 -3.871 -0.814 1.00 97.94 185 ASP A C 1
ATOM 1457 O O . ASP A 1 185 ? -16.931 -3.983 -0.656 1.00 97.94 185 ASP A O 1
ATOM 1461 N N . ARG A 1 186 ? -18.965 -4.896 -0.552 1.00 97.56 186 ARG A N 1
ATOM 1462 C CA . ARG A 1 186 ? -18.469 -6.166 0.002 1.00 97.56 186 ARG A CA 1
ATOM 1463 C C . ARG A 1 186 ? -17.528 -6.900 -0.957 1.00 97.56 186 ARG A C 1
ATOM 1465 O O . ARG A 1 186 ? -16.697 -7.674 -0.490 1.00 97.56 186 ARG A O 1
ATOM 1472 N N . SER A 1 187 ? -17.602 -6.651 -2.264 1.00 97.38 187 SER A N 1
ATOM 1473 C CA . SER A 1 187 ? -16.645 -7.165 -3.249 1.00 97.38 187 SER A CA 1
ATOM 1474 C C . SER A 1 187 ? -15.250 -6.540 -3.112 1.00 97.38 187 SER A C 1
ATOM 1476 O O . SER A 1 187 ? -14.300 -7.074 -3.673 1.00 97.38 187 SER A O 1
ATOM 1478 N N . GLN A 1 188 ? -15.131 -5.405 -2.416 1.00 97.69 188 GLN A N 1
ATOM 1479 C CA . GLN A 1 188 ? -13.888 -4.659 -2.179 1.00 97.69 188 GLN A CA 1
ATOM 1480 C C . GLN A 1 188 ? -13.281 -4.962 -0.796 1.00 97.69 188 GLN A C 1
ATOM 1482 O O . GLN A 1 188 ? -12.178 -4.521 -0.484 1.00 97.69 188 GLN A O 1
ATOM 1487 N N . LEU A 1 189 ? -13.987 -5.723 0.046 1.00 97.38 189 LEU A N 1
ATOM 1488 C CA . LEU A 1 189 ? -13.552 -6.099 1.392 1.00 97.38 189 LEU A CA 1
ATOM 1489 C C . LEU A 1 189 ? -13.094 -7.556 1.423 1.00 97.38 189 LEU A C 1
ATOM 1491 O O . LEU A 1 189 ? -13.732 -8.431 0.839 1.00 97.38 189 LEU A O 1
ATOM 1495 N N . THR A 1 190 ? -12.015 -7.842 2.148 1.00 96.06 190 THR A N 1
ATOM 1496 C CA . THR A 1 190 ? -11.570 -9.219 2.398 1.00 96.06 190 THR A CA 1
ATOM 1497 C C . THR A 1 190 ? -12.556 -9.963 3.310 1.00 96.06 190 THR A C 1
ATOM 1499 O O . THR A 1 190 ? -13.308 -9.326 4.057 1.00 96.06 190 THR A O 1
ATOM 1502 N N . PRO A 1 191 ? -12.549 -11.311 3.330 1.00 95.38 191 PRO A N 1
ATOM 1503 C CA . PRO A 1 191 ? -13.387 -12.095 4.239 1.00 95.38 191 PRO A CA 1
ATOM 1504 C C . PRO A 1 191 ? -13.219 -11.727 5.719 1.00 95.38 191 PRO A C 1
ATOM 1506 O O . PRO A 1 191 ? -14.207 -11.674 6.450 1.00 95.38 191 PRO A O 1
ATOM 1509 N N . SER A 1 192 ? -11.998 -11.391 6.153 1.00 93.69 192 SER A N 1
ATOM 1510 C CA . SER A 1 192 ? -11.715 -10.923 7.521 1.00 93.69 192 SER A CA 1
ATOM 1511 C C . SER A 1 192 ? -12.425 -9.609 7.877 1.00 93.69 192 SER A C 1
ATOM 1513 O O . SER A 1 192 ? -12.685 -9.350 9.049 1.00 93.69 192 SER A O 1
ATOM 1515 N N . LEU A 1 193 ? -12.803 -8.816 6.871 1.00 95.88 193 LEU A N 1
ATOM 1516 C CA . LEU A 1 193 ? -13.563 -7.570 6.989 1.00 95.88 193 LEU A CA 1
ATOM 1517 C C . LEU A 1 193 ? -15.023 -7.720 6.521 1.00 95.88 193 LEU A C 1
ATOM 1519 O O . LEU A 1 193 ? -15.702 -6.729 6.263 1.00 95.88 193 LEU A O 1
ATOM 1523 N N . GLY A 1 194 ? -15.532 -8.953 6.419 1.00 95.50 194 GLY A N 1
ATOM 1524 C CA . GLY A 1 194 ? -16.934 -9.232 6.097 1.00 95.50 194 GLY A CA 1
ATOM 1525 C C . GLY A 1 194 ? -17.293 -9.163 4.607 1.00 95.50 194 GLY A C 1
ATOM 1526 O O . GLY A 1 194 ? -18.485 -9.138 4.273 1.00 95.50 194 GLY A O 1
ATOM 1527 N N . GLY A 1 195 ? -16.301 -9.142 3.716 1.00 97.00 195 GLY A N 1
ATOM 1528 C CA . GLY A 1 195 ? -16.497 -9.136 2.267 1.00 97.00 195 GLY A CA 1
ATOM 1529 C C . GLY A 1 195 ? -16.156 -10.447 1.562 1.00 97.00 195 GLY A C 1
ATOM 1530 O O . GLY A 1 195 ? -16.105 -11.514 2.173 1.00 97.00 195 GLY A O 1
ATOM 1531 N N . TYR A 1 196 ? -15.951 -10.346 0.250 1.00 96.69 196 TYR A N 1
ATOM 1532 C CA . TYR A 1 196 ? -15.746 -11.471 -0.668 1.00 96.69 196 TYR A CA 1
ATOM 1533 C C . TYR A 1 196 ? -14.476 -11.341 -1.523 1.00 96.69 196 TYR A C 1
ATOM 1535 O O . TYR A 1 196 ? -14.229 -12.190 -2.377 1.00 96.69 196 TYR A O 1
ATOM 1543 N N . LEU A 1 197 ? -13.674 -10.291 -1.315 1.00 96.81 197 LEU A N 1
ATOM 1544 C CA . LEU A 1 197 ? -12.419 -10.084 -2.030 1.00 96.81 197 LEU A CA 1
ATOM 1545 C C . LEU A 1 197 ? -11.398 -11.146 -1.615 1.00 96.81 197 LEU A C 1
ATOM 1547 O O . LEU A 1 197 ? -10.857 -11.111 -0.508 1.00 96.81 197 LEU A O 1
ATOM 1551 N N . VAL A 1 198 ? -11.106 -12.080 -2.514 1.00 95.94 198 VAL A N 1
ATOM 1552 C CA . VAL A 1 198 ? -10.054 -13.075 -2.297 1.00 95.94 198 VAL A CA 1
ATOM 1553 C C . VAL A 1 198 ? -8.698 -12.390 -2.449 1.00 95.94 198 VAL A C 1
ATOM 1555 O O . VAL A 1 198 ? -8.319 -11.988 -3.546 1.00 95.94 198 VAL A O 1
ATOM 1558 N N . TYR A 1 199 ? -7.969 -12.258 -1.342 1.00 95.50 199 TYR A N 1
ATOM 1559 C CA . TYR A 1 199 ? -6.651 -11.632 -1.300 1.00 95.50 199 TYR A CA 1
ATOM 1560 C C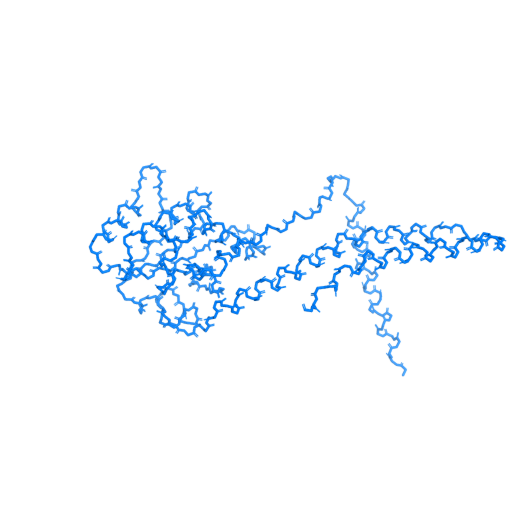 . TYR A 1 199 ? -5.614 -12.609 -0.741 1.00 95.50 199 TYR A C 1
ATOM 1562 O O . TYR A 1 199 ? -5.808 -13.179 0.332 1.00 95.50 199 TYR A O 1
ATOM 1570 N N . CYS A 1 200 ? -4.502 -12.775 -1.458 1.00 95.88 200 CYS A N 1
ATOM 1571 C CA . CYS A 1 200 ? -3.330 -13.522 -1.012 1.00 95.88 200 CYS A CA 1
ATOM 1572 C C . CYS A 1 200 ? -2.117 -12.593 -1.052 1.00 95.88 200 CYS A C 1
ATOM 1574 O O . CYS A 1 200 ? -1.676 -12.191 -2.131 1.00 95.88 200 CYS A O 1
ATOM 1576 N N . HIS A 1 201 ? -1.571 -12.261 0.119 1.00 96.69 201 HIS A N 1
ATOM 1577 C CA . HIS A 1 201 ? -0.462 -11.316 0.209 1.00 96.69 201 HIS A CA 1
ATOM 1578 C C . HIS A 1 201 ? 0.799 -11.831 -0.495 1.00 96.69 201 HIS A C 1
ATOM 1580 O O . HIS A 1 201 ? 1.404 -11.097 -1.266 1.00 96.69 201 HIS A O 1
ATOM 1586 N N . GLN A 1 202 ? 1.142 -13.113 -0.327 1.00 96.75 202 GLN A N 1
ATOM 1587 C CA . GLN A 1 202 ? 2.325 -13.701 -0.962 1.00 96.75 202 GLN A CA 1
ATOM 1588 C C . GLN A 1 202 ? 2.262 -13.626 -2.493 1.00 96.75 202 GLN A C 1
ATOM 1590 O O . GLN A 1 202 ? 3.250 -13.286 -3.142 1.00 96.75 202 GLN A O 1
ATOM 1595 N N . SER A 1 203 ? 1.093 -13.917 -3.071 1.00 97.31 203 SER A N 1
ATOM 1596 C CA . SER A 1 203 ? 0.871 -13.806 -4.515 1.00 97.31 203 SER A CA 1
ATOM 1597 C C . SER A 1 203 ? 0.938 -12.354 -4.983 1.00 97.31 203 SER A C 1
ATOM 1599 O O . SER A 1 203 ? 1.497 -12.085 -6.040 1.00 97.31 203 SER A O 1
ATOM 1601 N N . TRP A 1 204 ? 0.410 -11.416 -4.189 1.00 96.75 204 TRP A N 1
ATOM 1602 C CA . TRP A 1 204 ? 0.507 -9.987 -4.481 1.00 96.75 204 TRP A CA 1
ATOM 1603 C C . TRP A 1 204 ? 1.964 -9.505 -4.480 1.00 96.75 204 TRP A C 1
ATOM 1605 O O . TRP A 1 204 ? 2.372 -8.843 -5.429 1.00 96.75 204 TRP A O 1
ATOM 1615 N N . VAL A 1 205 ? 2.775 -9.884 -3.485 1.00 97.38 205 VAL A N 1
ATOM 1616 C CA . VAL A 1 205 ? 4.201 -9.509 -3.438 1.00 97.38 205 VAL A CA 1
ATOM 1617 C C . VAL A 1 205 ? 4.968 -10.097 -4.621 1.00 97.38 205 VAL A C 1
ATOM 1619 O O . VAL A 1 205 ? 5.729 -9.376 -5.263 1.00 97.38 205 VAL A O 1
ATOM 1622 N N . ALA A 1 206 ? 4.752 -11.379 -4.936 1.00 97.38 206 ALA A N 1
ATOM 1623 C CA . ALA A 1 206 ? 5.385 -12.024 -6.087 1.00 97.38 206 ALA A CA 1
ATOM 1624 C C . ALA A 1 206 ? 5.062 -11.284 -7.395 1.00 97.38 206 ALA A C 1
ATOM 1626 O O . ALA A 1 206 ? 5.970 -10.953 -8.149 1.00 97.38 206 ALA A O 1
ATOM 1627 N N . PHE A 1 207 ? 3.788 -10.938 -7.602 1.00 95.50 207 PHE A N 1
ATOM 1628 C CA . PHE A 1 207 ? 3.351 -10.169 -8.763 1.00 95.50 207 PHE A CA 1
ATOM 1629 C C . PHE A 1 207 ? 4.008 -8.784 -8.838 1.00 95.50 207 PHE A C 1
ATOM 1631 O O . PHE A 1 207 ? 4.491 -8.395 -9.895 1.00 95.50 207 PHE A O 1
ATOM 1638 N N . ILE A 1 208 ? 4.051 -8.030 -7.732 1.00 95.06 208 ILE A N 1
ATOM 1639 C CA . ILE A 1 208 ? 4.665 -6.692 -7.721 1.00 95.06 208 ILE A CA 1
ATOM 1640 C C . ILE A 1 208 ? 6.154 -6.756 -8.072 1.00 95.06 208 ILE A C 1
ATOM 1642 O O . ILE A 1 208 ? 6.630 -5.904 -8.818 1.00 95.06 208 ILE A O 1
ATOM 1646 N N . LYS A 1 209 ? 6.874 -7.766 -7.575 1.00 94.88 209 LYS A N 1
ATOM 1647 C CA . LYS A 1 209 ? 8.288 -7.967 -7.909 1.00 94.88 209 LYS A CA 1
ATOM 1648 C C . LYS A 1 209 ? 8.496 -8.318 -9.376 1.00 94.88 209 LYS A C 1
ATOM 1650 O O . LYS A 1 209 ? 9.319 -7.688 -10.023 1.00 94.88 209 LYS A O 1
ATOM 1655 N N . GLU A 1 210 ? 7.718 -9.259 -9.904 1.00 95.69 210 GLU A N 1
ATOM 1656 C CA . GLU A 1 210 ? 7.798 -9.657 -11.315 1.00 95.69 210 GLU A CA 1
ATOM 1657 C C . GLU A 1 210 ? 7.499 -8.471 -12.247 1.00 95.69 210 GLU A C 1
ATOM 1659 O O . GLU A 1 210 ? 8.180 -8.263 -13.251 1.00 95.69 210 GLU A O 1
ATOM 1664 N N . VAL A 1 211 ? 6.517 -7.637 -11.887 1.00 92.12 211 VAL A N 1
ATOM 1665 C CA . VAL A 1 211 ? 6.213 -6.406 -12.626 1.00 92.12 211 VAL A CA 1
ATOM 1666 C C . VAL A 1 211 ? 7.354 -5.393 -12.535 1.00 92.12 211 VAL A C 1
ATOM 1668 O O . VAL A 1 211 ? 7.677 -4.782 -13.551 1.00 92.12 211 VAL A O 1
ATOM 1671 N N . ASP A 1 212 ? 7.953 -5.181 -11.361 1.00 90.75 212 ASP A N 1
ATOM 1672 C CA . ASP A 1 212 ? 9.078 -4.250 -11.224 1.00 90.75 212 ASP A CA 1
ATOM 1673 C C . ASP A 1 212 ? 10.296 -4.716 -12.024 1.00 90.75 212 ASP A C 1
ATOM 1675 O O . ASP A 1 212 ? 10.821 -3.932 -12.808 1.00 90.75 212 ASP A O 1
ATOM 1679 N N . GLU A 1 213 ? 10.676 -5.992 -11.923 1.00 91.19 213 GLU A N 1
ATOM 1680 C CA . GLU A 1 213 ? 11.756 -6.594 -12.718 1.00 91.19 213 GLU A CA 1
ATOM 1681 C C . GLU A 1 213 ? 11.516 -6.386 -14.219 1.00 91.19 213 GLU A C 1
ATOM 1683 O O . GLU A 1 213 ? 12.367 -5.829 -14.917 1.00 91.19 213 GLU A O 1
ATOM 1688 N N . PHE A 1 214 ? 10.310 -6.702 -14.701 1.00 92.00 214 PHE A N 1
ATOM 1689 C CA . PHE A 1 214 ? 9.926 -6.448 -16.089 1.00 92.00 214 PHE A CA 1
ATOM 1690 C C . PHE A 1 214 ? 10.038 -4.963 -16.473 1.00 92.00 214 PHE A C 1
ATOM 1692 O O . PHE A 1 214 ? 10.503 -4.631 -17.567 1.00 92.00 214 PHE A O 1
ATOM 1699 N N . VAL A 1 215 ? 9.610 -4.046 -15.599 1.00 88.81 215 VAL A N 1
ATOM 1700 C CA . VAL A 1 215 ? 9.701 -2.600 -15.847 1.00 88.81 215 VAL A CA 1
ATOM 1701 C C . VAL A 1 215 ? 11.159 -2.146 -15.909 1.00 88.81 215 VAL A C 1
ATOM 1703 O O . VAL A 1 215 ? 11.490 -1.346 -16.784 1.00 88.81 215 VAL A O 1
ATOM 1706 N N . GLN A 1 216 ? 12.035 -2.650 -15.038 1.00 87.69 216 GLN A N 1
ATOM 1707 C CA . GLN A 1 216 ? 13.465 -2.331 -15.073 1.00 87.69 216 GLN A CA 1
ATOM 1708 C C . GLN A 1 216 ? 14.114 -2.819 -16.374 1.00 87.69 216 GLN A C 1
ATOM 1710 O O . GLN A 1 216 ? 14.826 -2.052 -17.032 1.00 87.69 216 GLN A O 1
ATOM 1715 N N . ASP A 1 217 ? 13.805 -4.043 -16.804 1.00 88.44 217 ASP A N 1
ATOM 1716 C CA . ASP A 1 217 ? 14.290 -4.597 -18.071 1.00 88.44 217 ASP A CA 1
ATOM 1717 C C . ASP A 1 217 ? 13.793 -3.781 -19.267 1.00 88.44 217 ASP A C 1
ATOM 1719 O O . ASP A 1 217 ? 14.568 -3.404 -20.153 1.00 88.44 217 ASP A O 1
ATOM 1723 N N . PHE A 1 218 ? 12.506 -3.431 -19.271 1.00 88.69 218 PHE A N 1
ATOM 1724 C CA . PHE A 1 218 ? 11.915 -2.586 -20.301 1.00 88.69 218 PHE A CA 1
ATOM 1725 C C . PHE A 1 218 ? 12.597 -1.213 -20.370 1.00 88.69 218 PHE A C 1
ATOM 1727 O O . PHE A 1 218 ? 12.969 -0.760 -21.456 1.00 88.69 218 PHE A O 1
ATOM 1734 N N . LEU A 1 219 ? 12.807 -0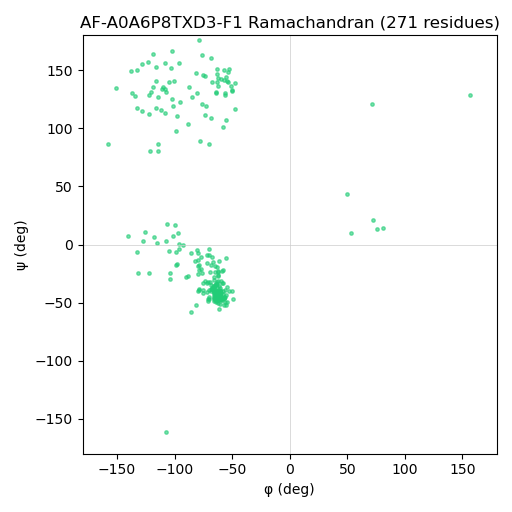.555 -19.226 1.00 87.62 219 LEU A N 1
ATOM 1735 C CA . LEU A 1 219 ? 13.484 0.742 -19.161 1.00 87.62 219 LEU A CA 1
ATOM 1736 C C . LEU A 1 219 ? 14.936 0.650 -19.641 1.00 87.62 219 LEU A C 1
ATOM 1738 O O . LEU A 1 219 ? 15.380 1.528 -20.381 1.00 87.62 219 LEU A O 1
ATOM 1742 N N . SER A 1 220 ? 15.649 -0.423 -19.292 1.00 86.69 220 SER A N 1
ATOM 1743 C CA . SER A 1 220 ? 17.006 -0.696 -19.777 1.00 86.69 220 SER A CA 1
ATOM 1744 C C . SER A 1 220 ? 17.051 -0.782 -21.305 1.00 86.69 220 SER A C 1
ATOM 1746 O O . SER A 1 220 ? 17.883 -0.135 -21.946 1.00 86.69 220 SER A O 1
ATOM 1748 N N . VAL A 1 221 ? 16.109 -1.502 -21.922 1.00 87.31 221 VAL A N 1
ATOM 1749 C CA . VAL A 1 221 ? 16.004 -1.576 -23.387 1.00 87.31 221 VAL A CA 1
ATOM 1750 C C . VAL A 1 221 ? 15.701 -0.199 -23.984 1.00 87.31 221 VAL A C 1
ATOM 1752 O O . VAL A 1 221 ? 16.398 0.239 -24.902 1.00 87.31 221 VAL A O 1
ATOM 1755 N N . VAL A 1 222 ? 14.713 0.522 -23.444 1.00 88.62 222 VAL A N 1
ATOM 1756 C CA . VAL A 1 222 ? 14.311 1.851 -23.938 1.00 88.62 222 VAL A CA 1
ATOM 1757 C C . VAL A 1 222 ? 15.459 2.859 -23.877 1.00 88.62 222 VAL A C 1
ATOM 1759 O O . VAL A 1 222 ? 15.666 3.597 -24.838 1.00 88.62 222 VAL A O 1
ATOM 1762 N N . GLN A 1 223 ? 16.244 2.869 -22.798 1.00 86.38 223 GLN A N 1
ATOM 1763 C CA . GLN A 1 223 ? 17.401 3.760 -22.652 1.00 86.38 223 GLN A CA 1
ATOM 1764 C C . GLN A 1 223 ? 18.519 3.449 -23.656 1.00 86.38 223 GLN A C 1
ATOM 1766 O O . GLN A 1 223 ? 19.280 4.336 -24.044 1.00 86.38 223 GLN A O 1
ATOM 1771 N N . ARG A 1 224 ? 18.624 2.195 -24.106 1.00 84.56 224 ARG A N 1
ATOM 1772 C CA . ARG A 1 224 ? 19.693 1.738 -25.002 1.00 84.56 224 ARG A CA 1
ATOM 1773 C C . ARG A 1 224 ? 19.346 1.868 -26.482 1.00 84.56 224 ARG A C 1
ATOM 1775 O O . ARG A 1 224 ? 20.250 2.088 -27.292 1.00 84.56 224 ARG A O 1
ATOM 1782 N N . LEU A 1 225 ? 18.061 1.802 -26.837 1.00 88.12 225 LEU A N 1
ATOM 1783 C CA . LEU A 1 225 ? 17.579 1.925 -28.219 1.00 88.12 225 LEU A CA 1
ATOM 1784 C C . LEU A 1 225 ? 18.151 3.144 -28.979 1.00 88.12 225 LEU A C 1
ATOM 1786 O O . LEU A 1 225 ? 18.635 2.944 -30.096 1.00 88.12 225 LEU A O 1
ATOM 1790 N N . PRO A 1 226 ? 18.184 4.377 -28.425 1.00 89.81 226 PRO A N 1
ATOM 1791 C CA . PRO A 1 226 ? 18.724 5.541 -29.134 1.00 89.81 226 PRO A CA 1
ATOM 1792 C C . PRO A 1 226 ? 20.201 5.401 -29.518 1.00 89.81 226 PRO A C 1
ATOM 1794 O O . PRO A 1 226 ? 20.606 5.822 -30.606 1.00 89.81 226 PRO A O 1
ATOM 1797 N N . SER A 1 227 ? 21.005 4.782 -28.648 1.00 86.69 227 SER A N 1
ATOM 1798 C CA . SER A 1 227 ? 22.421 4.517 -28.913 1.00 86.69 227 SER A CA 1
ATOM 1799 C C . SER A 1 227 ? 22.574 3.517 -30.059 1.00 86.69 227 SER A C 1
ATOM 1801 O O . SER A 1 227 ? 23.260 3.806 -31.039 1.00 86.69 227 SER A O 1
ATOM 1803 N N . CYS A 1 228 ? 21.833 2.402 -30.013 1.00 86.12 228 CYS A N 1
ATOM 1804 C CA . CYS A 1 228 ? 21.827 1.401 -31.081 1.00 86.12 228 CYS A CA 1
ATOM 1805 C C . CYS A 1 228 ? 21.423 2.004 -32.437 1.00 86.12 228 CYS A C 1
ATOM 1807 O O . CYS A 1 228 ? 22.091 1.767 -33.444 1.00 86.12 228 CYS A O 1
ATOM 1809 N N . ILE A 1 229 ? 20.370 2.830 -32.465 1.00 88.69 229 ILE A N 1
ATOM 1810 C CA . ILE A 1 229 ? 19.921 3.536 -33.677 1.00 88.69 229 ILE A CA 1
ATOM 1811 C C . ILE A 1 229 ? 21.025 4.461 -34.202 1.00 88.69 229 ILE A C 1
ATOM 1813 O O . ILE A 1 229 ? 21.309 4.461 -35.401 1.00 88.69 229 ILE A O 1
ATOM 1817 N N . SER A 1 230 ? 21.677 5.217 -33.317 1.00 89.06 230 SER A N 1
ATOM 1818 C CA . SER A 1 230 ? 22.757 6.138 -33.684 1.00 89.06 230 SER A CA 1
ATOM 1819 C C . SER A 1 230 ? 23.954 5.401 -34.284 1.00 89.06 230 SER A C 1
ATOM 1821 O O . SER A 1 230 ? 24.478 5.823 -35.316 1.00 89.06 230 SER A O 1
ATOM 1823 N N . THR A 1 231 ? 24.349 4.268 -33.695 1.00 87.75 231 THR A N 1
ATOM 1824 C CA . THR A 1 231 ? 25.418 3.413 -34.222 1.00 87.75 231 THR A CA 1
ATOM 1825 C C . THR A 1 231 ? 25.061 2.862 -35.600 1.00 87.75 231 THR A C 1
ATOM 1827 O O . THR A 1 231 ? 25.845 3.020 -36.534 1.00 87.75 231 THR A O 1
ATOM 1830 N N . LEU A 1 232 ? 23.870 2.277 -35.772 1.00 86.12 232 LEU A N 1
ATOM 1831 C CA . LEU A 1 232 ? 23.428 1.741 -37.067 1.00 86.12 232 LEU A CA 1
ATOM 1832 C C . LEU A 1 232 ? 23.365 2.825 -38.148 1.00 86.12 232 LEU A C 1
ATOM 1834 O O . LEU A 1 232 ? 23.782 2.610 -39.287 1.00 86.12 232 LEU A O 1
ATOM 1838 N N . HIS A 1 233 ? 22.893 4.015 -37.790 1.00 87.06 233 HIS A N 1
ATOM 1839 C CA . HIS A 1 233 ? 22.843 5.143 -38.704 1.00 87.06 233 HIS A CA 1
ATOM 1840 C C . HIS A 1 233 ? 24.246 5.644 -39.087 1.00 87.06 233 HIS A C 1
ATOM 1842 O O . HIS A 1 233 ? 24.477 5.943 -40.260 1.00 87.06 233 HIS A O 1
ATOM 1848 N N . ALA A 1 234 ? 25.206 5.672 -38.158 1.00 87.19 234 ALA A N 1
ATOM 1849 C CA . ALA A 1 234 ? 26.602 5.978 -38.474 1.00 87.19 234 ALA A CA 1
ATOM 1850 C C . ALA A 1 234 ? 27.202 4.951 -39.451 1.00 87.19 234 ALA A C 1
ATOM 1852 O O . ALA A 1 234 ? 27.826 5.347 -40.435 1.00 87.19 234 ALA A O 1
ATOM 1853 N N . LEU A 1 235 ? 26.938 3.654 -39.243 1.00 83.06 235 LEU A N 1
ATOM 1854 C CA . LEU A 1 235 ? 27.377 2.592 -40.158 1.00 83.06 235 LEU A CA 1
ATOM 1855 C C . LEU A 1 235 ? 26.775 2.748 -41.562 1.00 83.06 235 LEU A C 1
ATOM 1857 O O . LEU A 1 235 ? 27.479 2.582 -42.553 1.00 83.06 235 LEU A O 1
ATOM 1861 N N . SER A 1 236 ? 25.498 3.133 -41.663 1.00 83.50 236 SER A N 1
ATOM 1862 C CA . SER A 1 236 ? 24.824 3.343 -42.956 1.00 83.50 236 SER A CA 1
ATOM 1863 C C . SER A 1 236 ? 25.420 4.478 -43.801 1.00 83.50 236 SER A C 1
ATOM 1865 O O . SER A 1 236 ? 25.202 4.525 -45.009 1.00 83.50 236 SER A O 1
ATOM 1867 N N . ARG A 1 237 ? 26.167 5.396 -43.173 1.00 85.94 237 ARG A N 1
ATOM 1868 C CA . ARG A 1 237 ? 26.794 6.557 -43.822 1.00 85.94 237 ARG A CA 1
ATOM 1869 C C . ARG A 1 237 ? 28.252 6.320 -44.207 1.00 85.94 237 ARG A C 1
ATOM 1871 O O . ARG A 1 237 ? 28.870 7.213 -44.785 1.00 85.94 237 ARG A O 1
ATOM 1878 N N . LEU A 1 238 ? 28.815 5.162 -43.864 1.00 83.00 238 LEU A N 1
ATOM 1879 C CA . LEU A 1 238 ? 30.183 4.828 -44.236 1.00 83.00 238 LEU A CA 1
ATOM 1880 C C . LEU A 1 238 ? 30.306 4.747 -45.768 1.00 83.00 238 LEU A C 1
ATOM 1882 O O . LEU A 1 238 ? 29.400 4.234 -46.430 1.00 83.00 238 LEU A O 1
ATOM 1886 N N . PRO A 1 239 ? 31.408 5.255 -46.346 1.00 82.50 239 PRO A N 1
ATOM 1887 C CA . PRO A 1 239 ? 31.617 5.195 -47.784 1.00 82.50 239 PRO A CA 1
ATOM 1888 C C . PRO A 1 239 ? 31.694 3.740 -48.254 1.00 82.50 239 PRO A C 1
ATOM 1890 O O . PRO A 1 239 ? 32.252 2.879 -47.569 1.00 82.50 239 PRO A O 1
ATOM 1893 N N . LEU A 1 240 ? 31.146 3.477 -49.442 1.00 81.25 240 LEU A N 1
ATOM 1894 C CA . LEU A 1 240 ? 31.239 2.161 -50.063 1.00 81.25 240 LEU A CA 1
ATOM 1895 C C . LEU A 1 240 ? 32.712 1.847 -50.382 1.00 81.25 240 LEU A C 1
ATOM 1897 O O . LEU A 1 240 ? 33.396 2.685 -50.978 1.00 81.25 240 LEU A O 1
ATOM 1901 N N . PRO A 1 241 ? 33.211 0.660 -50.003 1.00 85.06 241 PRO A N 1
ATOM 1902 C CA . PRO A 1 241 ? 34.591 0.282 -50.261 1.00 85.06 241 PRO A CA 1
ATOM 1903 C C . PRO A 1 241 ? 34.857 0.183 -51.767 1.00 85.06 241 PRO A C 1
ATOM 1905 O O . PRO A 1 241 ? 34.113 -0.469 -52.499 1.00 85.06 241 PRO A O 1
ATOM 1908 N N . SER A 1 242 ? 35.933 0.829 -52.217 1.00 86.12 242 SER A N 1
ATOM 1909 C CA . SER A 1 242 ? 36.339 0.889 -53.630 1.00 86.12 242 SER A CA 1
ATOM 1910 C C . SER A 1 242 ? 37.436 -0.125 -53.957 1.00 86.12 242 SER A C 1
ATOM 1912 O O . SER A 1 242 ? 37.666 -0.456 -55.120 1.00 86.12 242 SER A O 1
ATOM 1914 N N . THR A 1 243 ? 38.122 -0.635 -52.929 1.00 91.75 243 THR A N 1
ATOM 1915 C CA . THR A 1 243 ? 39.197 -1.624 -53.052 1.00 91.75 243 THR A CA 1
ATOM 1916 C C . THR A 1 243 ? 38.913 -2.883 -52.234 1.00 91.75 243 THR A C 1
ATOM 1918 O O . THR A 1 243 ? 38.195 -2.860 -51.234 1.00 91.75 243 THR A O 1
ATOM 1921 N N . SER A 1 244 ? 39.531 -4.008 -52.615 1.00 87.31 244 SER A N 1
ATOM 1922 C CA . SER A 1 244 ? 39.399 -5.272 -51.870 1.00 87.31 244 SER A CA 1
ATOM 1923 C C . SER A 1 244 ? 39.863 -5.157 -50.411 1.00 87.31 244 SER A C 1
ATOM 1925 O O . SER A 1 244 ? 39.305 -5.826 -49.544 1.00 87.31 244 SER A O 1
ATOM 1927 N N . ARG A 1 245 ? 40.873 -4.321 -50.126 1.00 87.19 245 ARG A N 1
ATOM 1928 C CA . ARG A 1 245 ? 41.381 -4.098 -48.762 1.00 87.19 245 ARG A CA 1
ATOM 1929 C C . ARG A 1 245 ? 40.388 -3.285 -47.924 1.00 87.19 245 ARG A C 1
ATOM 1931 O O . ARG A 1 245 ? 40.161 -3.618 -46.765 1.00 87.19 245 ARG A O 1
ATOM 1938 N N . GLU A 1 246 ? 39.772 -2.258 -48.509 1.00 86.00 246 GLU A N 1
ATOM 1939 C CA . GLU A 1 246 ? 38.712 -1.476 -47.856 1.00 86.00 246 GLU A CA 1
ATOM 1940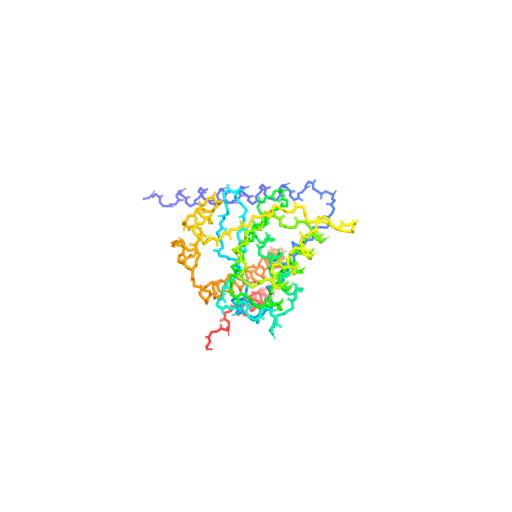 C C . GLU A 1 246 ? 37.468 -2.318 -47.579 1.00 86.00 246 GLU A C 1
ATOM 1942 O O . GLU A 1 246 ? 36.881 -2.189 -46.509 1.00 86.00 246 GLU A O 1
ATOM 1947 N N . LEU A 1 247 ? 37.093 -3.212 -48.501 1.00 86.19 247 LEU A N 1
ATOM 1948 C CA . LEU A 1 247 ? 35.958 -4.116 -48.312 1.00 86.19 247 LEU A CA 1
ATOM 1949 C C . LEU A 1 247 ? 36.185 -5.044 -47.117 1.00 86.19 247 LEU A C 1
ATOM 1951 O O . LEU A 1 247 ? 35.303 -5.187 -46.274 1.00 86.19 247 LEU A O 1
ATOM 1955 N N . GLN A 1 248 ? 37.382 -5.625 -47.006 1.00 86.88 248 GLN A N 1
ATOM 1956 C CA . GLN A 1 248 ? 37.732 -6.490 -45.882 1.00 86.88 248 GLN A CA 1
ATOM 1957 C C . GLN A 1 248 ? 37.681 -5.732 -44.548 1.00 86.88 248 GLN A C 1
ATOM 1959 O O . GLN A 1 248 ? 37.092 -6.223 -43.587 1.00 86.88 248 GLN A O 1
ATOM 1964 N N . HIS A 1 249 ? 38.231 -4.515 -44.50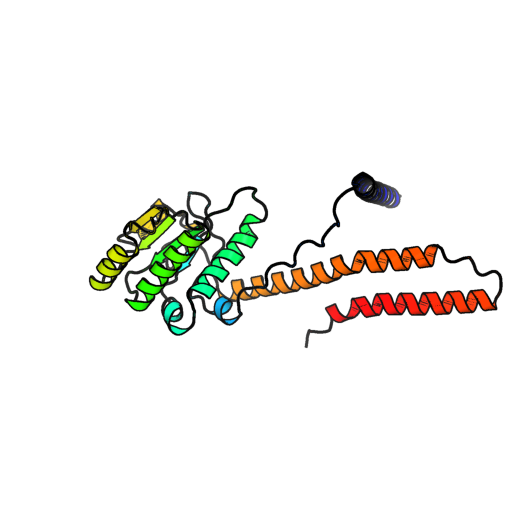0 1.00 85.44 249 HIS A N 1
ATOM 1965 C CA . HIS A 1 249 ? 38.163 -3.665 -43.311 1.00 85.44 249 HIS A CA 1
ATOM 1966 C C . HIS A 1 249 ? 36.713 -3.303 -42.948 1.00 85.44 249 HIS A C 1
ATOM 1968 O O . HIS A 1 249 ? 36.313 -3.463 -41.799 1.00 85.44 249 HIS A O 1
ATOM 1974 N N . PHE A 1 250 ? 35.907 -2.876 -43.925 1.00 85.62 250 PHE A N 1
ATOM 1975 C CA . PHE A 1 250 ? 34.492 -2.546 -43.742 1.00 85.62 250 PHE A CA 1
ATOM 1976 C C . PHE A 1 250 ? 33.690 -3.724 -43.172 1.00 85.62 250 PHE A C 1
ATOM 1978 O O . PHE A 1 250 ? 32.940 -3.551 -42.210 1.00 85.62 250 PHE A O 1
ATOM 1985 N N . CYS A 1 251 ? 33.880 -4.932 -43.711 1.00 85.81 251 CYS A N 1
ATOM 1986 C CA . CYS A 1 251 ? 33.242 -6.144 -43.200 1.00 85.81 251 CYS A CA 1
ATOM 1987 C C . CYS A 1 251 ? 33.667 -6.452 -41.757 1.00 85.81 251 CYS A C 1
ATOM 1989 O O . CYS A 1 251 ? 32.795 -6.654 -40.914 1.00 85.81 251 CYS A O 1
ATOM 1991 N N . CYS A 1 252 ? 34.970 -6.419 -41.448 1.00 85.81 252 CYS A N 1
ATOM 1992 C CA . CYS A 1 252 ? 35.466 -6.669 -40.091 1.00 85.81 252 CYS A CA 1
ATOM 1993 C C . CYS A 1 252 ? 34.946 -5.640 -39.075 1.00 85.81 252 CYS A C 1
ATOM 1995 O O . CYS A 1 252 ? 34.553 -6.014 -37.971 1.00 85.81 252 CYS A O 1
ATOM 1997 N N . THR A 1 253 ? 34.914 -4.351 -39.431 1.00 85.00 253 THR A N 1
ATOM 1998 C CA . THR A 1 253 ? 34.383 -3.298 -38.554 1.00 85.00 253 THR A CA 1
ATOM 1999 C C . THR A 1 253 ? 32.890 -3.489 -38.305 1.00 85.00 253 THR A C 1
ATOM 2001 O O . THR A 1 253 ? 32.468 -3.486 -37.152 1.00 85.00 253 THR A O 1
ATOM 2004 N N . ASN A 1 254 ? 32.095 -3.720 -39.354 1.00 85.44 254 ASN A N 1
ATOM 2005 C CA . ASN A 1 254 ? 30.656 -3.936 -39.208 1.00 85.44 254 ASN A CA 1
ATOM 2006 C C . ASN A 1 254 ? 30.338 -5.181 -38.376 1.00 85.44 254 ASN A C 1
ATOM 2008 O O . ASN A 1 254 ? 29.449 -5.136 -37.528 1.00 85.44 254 ASN A O 1
ATOM 2012 N N . GLU A 1 255 ? 31.071 -6.276 -38.585 1.00 87.00 255 GLU A N 1
ATOM 2013 C CA . GLU A 1 255 ? 30.920 -7.502 -37.803 1.00 87.00 255 GLU A CA 1
ATOM 2014 C C . GLU A 1 255 ? 31.244 -7.262 -36.322 1.00 87.00 255 GLU A C 1
ATOM 2016 O O . GLU A 1 255 ? 30.451 -7.618 -35.448 1.00 87.00 255 GLU A O 1
ATOM 2021 N N . ALA A 1 256 ? 32.357 -6.583 -36.025 1.00 85.94 256 ALA A N 1
ATOM 2022 C CA . ALA A 1 256 ? 32.739 -6.241 -34.658 1.00 85.94 256 ALA A CA 1
ATOM 2023 C C . ALA A 1 256 ? 31.698 -5.339 -33.973 1.00 85.94 256 ALA A C 1
ATOM 2025 O O . ALA A 1 256 ? 31.300 -5.607 -32.837 1.00 85.94 256 ALA A O 1
ATOM 2026 N N . THR A 1 257 ? 31.208 -4.306 -34.665 1.00 84.25 257 THR A N 1
ATOM 2027 C CA . THR A 1 257 ? 30.185 -3.395 -34.135 1.00 84.25 257 THR A CA 1
ATOM 2028 C C . THR A 1 257 ? 28.846 -4.104 -33.921 1.00 84.25 257 THR A C 1
ATOM 2030 O O . THR A 1 257 ? 28.211 -3.905 -32.887 1.00 84.25 257 THR A O 1
ATOM 2033 N N . PHE A 1 258 ? 28.429 -4.983 -34.835 1.00 82.56 258 PHE A N 1
ATOM 2034 C CA . PHE A 1 258 ? 27.206 -5.772 -34.674 1.00 82.56 258 PHE A CA 1
ATOM 2035 C C . PHE A 1 258 ? 27.296 -6.736 -33.482 1.00 82.56 258 PHE A C 1
ATOM 2037 O O . PHE A 1 258 ? 26.365 -6.834 -32.681 1.00 82.56 258 PHE A O 1
ATOM 2044 N N . LEU A 1 259 ? 28.438 -7.410 -33.311 1.00 83.94 259 LEU A N 1
ATOM 2045 C CA . LEU A 1 259 ? 28.685 -8.271 -32.153 1.00 83.94 259 LEU A CA 1
ATOM 2046 C C . LEU A 1 259 ? 28.692 -7.484 -30.841 1.00 83.94 259 LEU A C 1
ATOM 2048 O O . LEU A 1 259 ? 28.205 -7.990 -29.830 1.00 83.94 259 LEU A O 1
ATOM 2052 N N . GLN A 1 260 ? 29.218 -6.259 -30.848 1.00 83.50 260 GLN A N 1
ATOM 2053 C CA . GLN A 1 260 ? 29.198 -5.381 -29.685 1.00 83.50 260 GLN A CA 1
ATOM 2054 C C . GLN A 1 260 ? 27.764 -5.001 -29.306 1.00 83.50 260 GLN A C 1
ATOM 2056 O O . GLN A 1 260 ? 27.388 -5.215 -28.157 1.00 83.50 260 GLN A O 1
ATOM 2061 N N . LEU A 1 261 ? 26.950 -4.546 -30.267 1.00 80.81 261 LEU A N 1
ATOM 2062 C CA . LEU A 1 261 ? 25.533 -4.225 -30.047 1.00 80.81 261 LEU A CA 1
ATOM 2063 C C . LEU A 1 261 ? 24.765 -5.430 -29.478 1.00 80.81 261 LEU A C 1
ATOM 2065 O O . LEU A 1 261 ? 24.070 -5.301 -28.474 1.00 80.81 261 LEU A O 1
ATOM 2069 N N . ARG A 1 262 ? 24.976 -6.627 -30.042 1.00 76.31 262 ARG A N 1
ATOM 2070 C CA . ARG A 1 262 ? 24.319 -7.861 -29.583 1.00 76.31 262 ARG A CA 1
ATOM 2071 C C . ARG A 1 262 ? 24.763 -8.301 -28.186 1.00 76.31 262 ARG A C 1
ATOM 2073 O O . ARG A 1 262 ? 23.957 -8.799 -27.412 1.00 76.31 262 ARG A O 1
ATOM 2080 N N . ARG A 1 263 ? 26.047 -8.152 -27.845 1.00 72.00 263 ARG A N 1
ATOM 2081 C CA . ARG A 1 263 ? 26.552 -8.472 -26.496 1.00 72.00 263 ARG A CA 1
ATOM 2082 C C . ARG A 1 263 ? 26.018 -7.509 -25.454 1.00 72.00 263 ARG A C 1
ATOM 2084 O O . ARG A 1 263 ? 25.749 -7.932 -24.336 1.00 72.00 263 ARG A O 1
ATOM 2091 N N . SER A 1 264 ? 25.843 -6.245 -25.824 1.00 63.00 264 SER A N 1
ATOM 2092 C CA . SER A 1 264 ? 25.165 -5.288 -24.965 1.00 63.00 264 SER A CA 1
ATOM 2093 C C . SER A 1 264 ? 23.732 -5.741 -24.652 1.00 63.00 264 SER A C 1
ATOM 2095 O O . SER A 1 264 ? 23.276 -5.483 -23.547 1.00 63.00 264 SER A O 1
ATOM 2097 N N . ASP A 1 265 ? 23.039 -6.450 -25.558 1.00 57.72 265 ASP A N 1
ATOM 2098 C CA . ASP A 1 265 ? 21.670 -6.976 -25.362 1.00 57.72 265 ASP A CA 1
ATOM 2099 C C . ASP A 1 265 ? 21.579 -8.232 -24.473 1.00 57.72 265 ASP A C 1
ATOM 2101 O O . ASP A 1 265 ? 20.528 -8.495 -23.894 1.00 57.72 265 ASP A O 1
ATOM 2105 N N . SER A 1 266 ? 22.665 -8.994 -24.310 1.00 51.12 266 SER A N 1
ATOM 2106 C CA . SER A 1 266 ? 22.640 -10.296 -23.622 1.00 51.12 266 SER A CA 1
ATOM 2107 C C . SER A 1 266 ? 22.641 -10.343 -22.080 1.00 51.12 266 SER A C 1
ATOM 2109 O O . SER A 1 266 ? 22.350 -11.432 -21.585 1.00 51.12 266 SER A O 1
ATOM 2111 N N . PRO A 1 267 ? 22.921 -9.297 -21.271 1.00 52.53 267 PRO A N 1
ATOM 2112 C CA . PRO A 1 267 ? 22.893 -9.470 -19.815 1.00 52.53 267 PRO A CA 1
ATOM 2113 C C . PRO A 1 267 ? 21.469 -9.635 -19.246 1.00 52.53 267 PRO A C 1
ATOM 2115 O O . PRO A 1 267 ? 21.327 -10.002 -18.086 1.00 52.53 267 PRO A O 1
ATOM 2118 N N . LEU A 1 268 ? 20.422 -9.419 -20.053 1.00 48.03 268 LEU A N 1
ATOM 2119 C CA . LEU A 1 268 ? 19.014 -9.473 -19.632 1.00 48.03 268 LEU A CA 1
ATOM 2120 C C . LEU A 1 268 ? 18.425 -10.897 -19.544 1.00 48.03 268 LEU A C 1
ATOM 2122 O O . LEU A 1 268 ? 17.293 -11.057 -19.115 1.00 48.03 268 LEU A O 1
ATOM 2126 N N . PHE A 1 269 ? 19.163 -11.943 -19.935 1.00 44.66 269 PHE A N 1
ATOM 2127 C CA . PHE A 1 269 ? 18.648 -13.327 -19.938 1.00 44.66 269 PHE A CA 1
ATOM 2128 C C . PHE A 1 269 ? 19.518 -14.329 -19.164 1.00 44.66 269 PHE A C 1
ATOM 2130 O O . PHE A 1 269 ? 19.307 -15.536 -19.268 1.00 44.66 269 PHE A O 1
ATOM 2137 N N . SER A 1 270 ? 20.507 -13.870 -18.392 1.00 40.66 270 SER A N 1
ATOM 2138 C CA . SER A 1 270 ? 21.463 -14.763 -17.717 1.00 40.66 270 SER A CA 1
ATOM 2139 C C . SER A 1 270 ? 21.146 -15.097 -16.255 1.00 40.66 270 SER A C 1
ATOM 2141 O O . SER A 1 270 ? 21.984 -15.709 -15.599 1.00 40.66 270 SER A O 1
ATOM 2143 N N . TYR A 1 271 ? 19.963 -14.760 -15.735 1.00 42.34 271 TYR A N 1
ATOM 2144 C CA . TYR A 1 271 ? 19.572 -15.125 -14.368 1.00 42.34 271 TYR A CA 1
ATOM 2145 C C . TYR A 1 271 ? 18.289 -15.957 -14.364 1.00 42.34 271 TYR A C 1
ATOM 2147 O O . TYR A 1 271 ? 17.191 -15.462 -14.147 1.00 42.34 271 TYR A O 1
ATOM 2155 N N . SER A 1 272 ? 18.445 -17.249 -14.641 1.00 34.62 272 SER A N 1
ATOM 2156 C CA . SER A 1 272 ? 17.481 -18.303 -14.311 1.00 34.62 272 SER A CA 1
ATOM 2157 C C . SER A 1 272 ? 18.223 -19.642 -14.275 1.00 34.62 272 SER A C 1
ATOM 2159 O O . SER A 1 272 ? 18.306 -20.348 -15.279 1.00 34.62 272 SER A O 1
ATOM 2161 N N . THR A 1 273 ? 18.787 -19.957 -13.111 1.00 34.53 273 THR A N 1
ATOM 2162 C CA . THR A 1 273 ? 19.085 -21.319 -12.632 1.00 34.53 273 THR A CA 1
ATOM 2163 C C . THR A 1 273 ? 18.792 -21.363 -11.151 1.00 34.53 273 THR A C 1
ATOM 2165 O O . THR A 1 273 ? 19.230 -20.404 -10.474 1.00 34.53 273 THR A O 1
#

Secondary structure (DSSP, 8-state):
--HHHHHHHHHHHHHHHHHHHHHHHSS--S---PPPPPPPPPPPHHHHHS-SSB--S-B-TTSPBEEEE-TTTTTHHHHT--HHHHHHHHHHHHHHHHTT-SS---EEEEEE-TT--HHHHHHHHHHHHHHHHHH--EEEEEEEPPSSHHHHHHHHHHSS--SS----SEEEEESSGGGGGGTS-GGGS-GGGTS-----HHHHHHHHHHHHHHHHHHHHHHHHHHHHHHHHHHHHTSPPP-SHHHHHHHHHHHHHHHHHHHHHHGGGG----